Protein AF-A0A8J5JTD0-F1 (afdb_monomer_lite)

Sequence (286 aa):
MPPQFLSEQMALIKDMTASKKFQVQQHLKTSKHIRLEPVKSNSAQKEQQLLLACSSKSKYPDVNQLIANVKKIFLKAPSRTARFSEIAPSTPLPPSPVVTRWGSWIDAATYYGKNFDVIEAVIATFDPEEAQSIQESKILLETEGIKESLLFIAMNFACISSTITRLVERGLLLSSAISLVNGVFDELKSLQSDAYYGKLSNVLYKNKGFEKLKKVSQIMSGDAIIDETVQPLTMSDLLCMKHAPIVSCDVERVFSEYKAMLTDNRRGFNFENLRHHVIIKCNHNL

InterPro domains:
  IPR012337 Ribonuclease H-like superfamily [SSF53098] (63-285)

Radius of gyration: 25.65 Å; chains: 1; bounding box: 65×52×68 Å

Organism: Homarus americanus (NCBI:txid6706)

Foldseek 3Di:
DDDCVVVVVVVVCVVPPDPDPDPPPPPPPPPVNVPPDPDPDPVVVVCLLCLLPPQLCVVCVLLVLLLVLLCVVPPVDVPLVVLLCVLCVPQDRQQNADSSDVLSSLVNLLSCLVCVVSSLVSLVPDDCVVDVSSVSNNVSSPDPCSSVSSVVSNVQPNLVSVLVVVLLDAPDFLLNNVVSLVVNLVSNVVVVDCSNNVSSVVSCVVPLVNVLSVQLVCVVVVNDDDDPSVPPDDPVNSVVCRRPRPDCNVVVVVVVVVCVVPPPPPDPDDPVNVVVVVVVVVVVRD

Secondary structure (DSSP, 8-state):
---THHHHHHHHHGGG--------------TTTGGGS-----HHHHHHHHTTTTTTTTT-HHHHHHHHHHHHHHTT-HHHHHHHHHH-TTSPPPP---TT-HHHHHHHHHHHHHTHHHHHHHHHTS-GGG-HHHHHHHHHHHSTTHHHHHHHHHHHHHHHHHHHHHHHSTT--HHHHHHHHHHHHHHHHHTT-HHHHHHHHHHHHH-HHHHHHHHHHHHHHTSS---TTTTT--HHHHHHGGG--SSTHHHHHHHHHHHHHHSSSS----HHHHHHHHHHHHHH--

pLDDT: mean 76.42, std 20.33, range [26.12, 95.19]

Structure (mmCIF, N/CA/C/O backbone):
data_AF-A0A8J5JTD0-F1
#
_entry.id   AF-A0A8J5JTD0-F1
#
loop_
_atom_site.group_PDB
_atom_site.id
_atom_site.type_symbol
_atom_site.label_atom_id
_atom_site.label_alt_id
_atom_site.label_comp_id
_atom_site.label_asym_id
_atom_site.label_entity_id
_atom_site.label_seq_id
_atom_site.pdbx_PDB_ins_code
_atom_site.Cartn_x
_atom_site.Cartn_y
_atom_site.Cartn_z
_atom_site.occupancy
_atom_site.B_iso_or_equiv
_atom_site.auth_seq_id
_atom_site.auth_comp_id
_atom_site.auth_asym_id
_atom_site.auth_atom_id
_atom_site.pdbx_PDB_model_num
ATOM 1 N N . MET A 1 1 ? 18.988 -23.997 -36.018 1.00 30.06 1 MET A N 1
ATOM 2 C CA . MET A 1 1 ? 20.269 -23.259 -35.989 1.00 30.06 1 MET A CA 1
ATOM 3 C C . MET A 1 1 ? 20.301 -22.498 -34.670 1.00 30.06 1 MET A C 1
ATOM 5 O O . MET A 1 1 ? 19.393 -21.701 -34.468 1.00 30.06 1 MET A O 1
ATOM 9 N N . PRO A 1 2 ? 21.187 -22.824 -33.714 1.00 37.97 2 PRO A N 1
ATOM 10 C CA . PRO A 1 2 ? 21.185 -22.145 -32.422 1.00 37.97 2 PRO A CA 1
ATOM 11 C C . PRO A 1 2 ? 21.669 -20.689 -32.592 1.00 37.97 2 PRO A C 1
ATOM 13 O O . PRO A 1 2 ? 22.540 -20.454 -33.431 1.00 37.97 2 PRO A O 1
ATOM 16 N N . PRO A 1 3 ? 21.116 -19.713 -31.845 1.00 39.56 3 PRO A N 1
ATOM 17 C CA . PRO A 1 3 ? 21.506 -18.313 -31.977 1.00 39.56 3 PRO A CA 1
ATOM 18 C C . PRO A 1 3 ? 22.968 -18.112 -31.555 1.00 39.56 3 PRO A C 1
ATOM 20 O O . PRO A 1 3 ? 23.379 -18.583 -30.492 1.00 39.56 3 PRO A O 1
ATOM 23 N N . GLN A 1 4 ? 23.728 -17.375 -32.372 1.00 41.50 4 GLN A N 1
ATOM 24 C CA . GLN A 1 4 ? 25.163 -17.059 -32.225 1.00 41.50 4 GLN A CA 1
ATOM 25 C C . GLN A 1 4 ? 25.579 -16.500 -30.847 1.00 41.50 4 GLN A C 1
ATOM 27 O O . GLN A 1 4 ? 26.749 -16.571 -30.476 1.00 41.50 4 GLN A O 1
ATOM 32 N N . PHE A 1 5 ? 24.625 -16.032 -30.040 1.00 37.09 5 PHE A N 1
ATOM 33 C CA . PHE A 1 5 ? 24.861 -15.531 -28.686 1.00 37.09 5 PHE A CA 1
ATOM 34 C C . PHE A 1 5 ? 25.359 -16.615 -27.709 1.00 37.09 5 PHE A C 1
ATOM 36 O O . PHE A 1 5 ? 26.179 -16.354 -26.830 1.00 37.09 5 PHE A O 1
ATOM 43 N N . LEU A 1 6 ? 24.910 -17.866 -27.883 1.00 39.38 6 LEU A N 1
ATOM 44 C CA . LEU A 1 6 ? 25.379 -18.997 -27.073 1.00 39.38 6 LEU A CA 1
ATOM 45 C C . LEU A 1 6 ? 26.809 -19.410 -27.447 1.00 39.38 6 LEU A C 1
ATOM 47 O O . LEU A 1 6 ? 27.568 -19.804 -26.568 1.00 39.38 6 LEU A O 1
ATOM 51 N N . SER A 1 7 ? 27.210 -19.284 -28.717 1.00 43.00 7 SER A N 1
ATOM 52 C CA . SER A 1 7 ? 28.569 -19.641 -29.147 1.00 43.00 7 SER A CA 1
ATOM 53 C C . SER A 1 7 ? 29.633 -18.653 -28.668 1.00 43.00 7 SER A C 1
ATOM 55 O O . SER A 1 7 ? 30.727 -19.086 -28.313 1.00 43.00 7 SER A O 1
ATOM 57 N N . GLU A 1 8 ? 29.316 -17.357 -28.586 1.00 38.19 8 GLU A N 1
ATOM 58 C CA . GLU A 1 8 ? 30.260 -16.343 -28.091 1.00 38.19 8 GLU A CA 1
ATOM 59 C C . GLU A 1 8 ? 30.486 -16.453 -26.575 1.00 38.19 8 GLU A C 1
ATOM 61 O O . GLU A 1 8 ? 31.623 -16.363 -26.112 1.00 38.19 8 GLU A O 1
ATOM 66 N N . GLN A 1 9 ? 29.448 -16.787 -25.798 1.00 41.53 9 GLN A N 1
ATOM 67 C CA . GLN A 1 9 ? 29.600 -17.103 -24.370 1.00 41.53 9 GLN A CA 1
ATOM 68 C C . GLN A 1 9 ? 30.383 -18.408 -24.136 1.00 41.53 9 GLN A C 1
ATOM 70 O O . GLN A 1 9 ? 31.129 -18.520 -23.165 1.00 41.53 9 GLN A O 1
ATOM 75 N N . MET A 1 10 ? 30.271 -19.391 -25.038 1.00 38.56 10 MET A N 1
ATOM 76 C CA . MET A 1 10 ? 31.036 -20.642 -24.954 1.00 38.56 10 MET 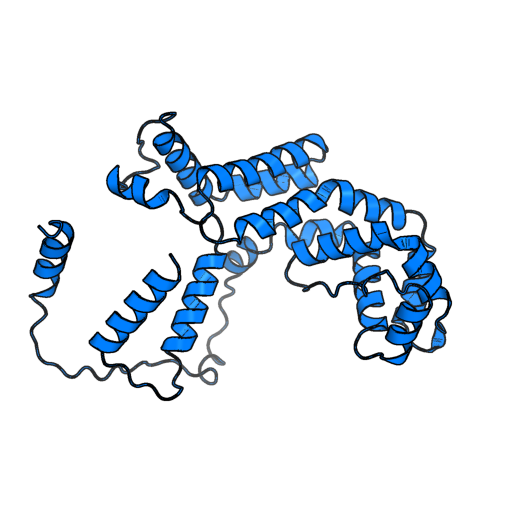A CA 1
ATOM 77 C C . MET A 1 10 ? 32.527 -20.477 -25.283 1.00 38.56 10 MET A C 1
ATOM 79 O O . MET A 1 10 ? 33.335 -21.272 -24.799 1.00 38.56 10 MET A O 1
ATOM 83 N N . ALA A 1 11 ? 32.910 -19.461 -26.065 1.00 37.22 11 ALA A N 1
ATOM 84 C CA . ALA A 1 11 ? 34.312 -19.176 -26.371 1.00 37.22 11 ALA A CA 1
ATOM 85 C C . ALA A 1 11 ? 35.053 -18.563 -25.170 1.00 37.22 11 ALA A C 1
ATOM 87 O O . ALA A 1 11 ? 36.177 -18.968 -24.889 1.00 37.22 11 ALA A O 1
ATOM 88 N N . LEU A 1 12 ? 34.400 -17.684 -24.399 1.00 38.84 12 LEU A N 1
ATOM 89 C CA . LEU A 1 12 ? 35.003 -17.053 -23.214 1.00 38.84 12 LEU A CA 1
ATOM 90 C C . LEU A 1 12 ? 35.195 -18.031 -22.033 1.00 38.84 12 LEU A C 1
ATOM 92 O O . LEU A 1 12 ? 36.017 -17.800 -21.152 1.00 38.84 12 LEU A O 1
ATOM 96 N N . ILE A 1 13 ? 34.446 -19.139 -22.011 1.00 38.66 13 ILE A N 1
ATOM 97 C CA . ILE A 1 13 ? 34.495 -20.158 -20.945 1.00 38.66 13 ILE A CA 1
ATOM 98 C C . ILE A 1 13 ? 35.546 -21.247 -21.237 1.00 38.66 13 ILE A C 1
ATOM 100 O O . ILE A 1 13 ? 35.987 -21.947 -20.321 1.00 38.66 13 ILE A O 1
ATOM 104 N N . LYS A 1 14 ? 35.99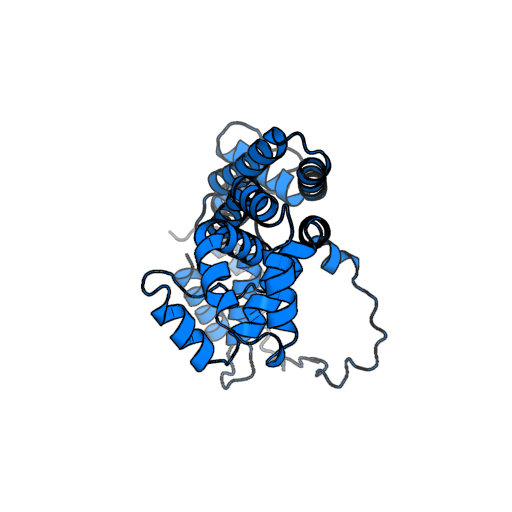4 -21.385 -22.493 1.00 35.59 14 LYS A N 1
ATOM 105 C CA . LYS A 1 14 ? 36.949 -22.430 -22.899 1.00 35.59 14 LYS A CA 1
ATOM 106 C C . LYS A 1 14 ? 38.348 -22.271 -22.286 1.00 35.59 14 LYS A C 1
ATOM 108 O O . LYS A 1 14 ? 39.040 -23.275 -22.158 1.00 35.59 14 LYS A O 1
ATOM 113 N N . ASP A 1 15 ? 38.712 -21.078 -21.818 1.00 31.58 15 ASP A N 1
ATOM 114 C CA . ASP A 1 15 ? 40.022 -20.810 -21.203 1.00 31.58 15 ASP A CA 1
ATOM 115 C C . ASP A 1 15 ? 40.114 -21.169 -19.706 1.00 31.58 15 ASP A C 1
ATOM 117 O O . ASP A 1 15 ? 41.172 -21.034 -19.094 1.00 31.58 15 ASP A O 1
ATOM 121 N N . MET A 1 16 ? 39.046 -21.694 -19.092 1.00 36.25 16 MET A N 1
ATOM 122 C CA . MET A 1 16 ? 39.063 -22.145 -17.689 1.00 36.25 16 MET A CA 1
ATOM 123 C C . MET A 1 16 ? 39.201 -23.667 -17.520 1.00 36.25 16 MET A C 1
ATOM 125 O O . MET A 1 16 ? 38.840 -24.220 -16.477 1.00 36.25 16 MET A O 1
ATOM 129 N N . THR A 1 17 ? 39.764 -24.378 -18.502 1.00 38.75 17 THR A N 1
ATOM 130 C CA . THR A 1 17 ? 40.163 -25.784 -18.331 1.00 38.75 17 THR A CA 1
ATOM 131 C C . THR A 1 17 ? 41.419 -25.900 -17.469 1.00 38.75 17 THR A C 1
ATOM 133 O O . THR A 1 17 ? 42.524 -26.121 -17.955 1.00 38.75 17 THR A O 1
ATOM 136 N N . ALA A 1 18 ? 41.242 -25.811 -16.156 1.00 35.34 18 ALA A N 1
ATOM 137 C CA . ALA A 1 18 ? 42.169 -26.390 -15.199 1.00 35.34 18 ALA A CA 1
ATOM 138 C C . ALA A 1 18 ? 41.358 -27.079 -14.104 1.00 35.34 18 ALA A C 1
ATOM 140 O O . ALA A 1 18 ? 40.677 -26.436 -13.307 1.00 35.34 18 ALA A O 1
ATOM 141 N N . SER A 1 19 ? 41.438 -28.410 -14.084 1.00 37.62 19 SER A N 1
ATOM 142 C CA . SER A 1 19 ? 40.894 -29.280 -13.045 1.00 37.62 19 SER A CA 1
ATOM 143 C C . SER A 1 19 ? 41.504 -28.925 -11.684 1.00 37.62 19 SER A C 1
ATOM 145 O O . SER A 1 19 ? 42.473 -29.534 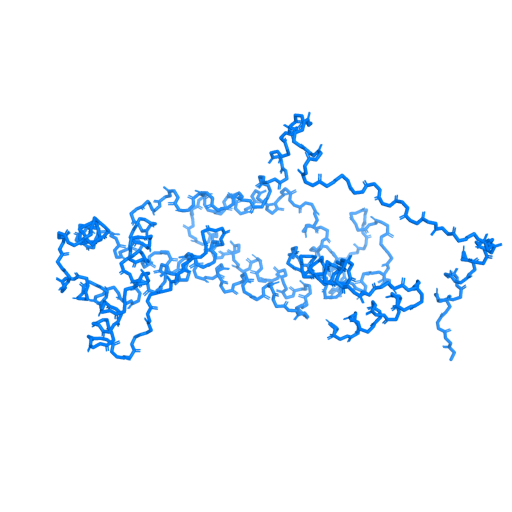-11.236 1.00 37.62 19 SER A O 1
ATOM 147 N N . LYS A 1 20 ? 40.937 -27.927 -11.008 1.00 35.47 20 LYS A N 1
ATOM 148 C CA . LYS A 1 20 ? 41.156 -27.667 -9.588 1.00 35.47 20 LYS A CA 1
ATOM 149 C C . LYS A 1 20 ? 39.838 -27.916 -8.875 1.00 35.47 20 LYS A C 1
ATOM 151 O O . LYS A 1 20 ? 38.844 -27.241 -9.117 1.00 35.47 20 LYS A O 1
ATOM 156 N N . LYS A 1 21 ? 39.829 -28.908 -7.982 1.00 31.36 21 LYS A N 1
ATOM 157 C CA . LYS A 1 21 ? 38.798 -29.013 -6.948 1.00 31.36 21 LYS A CA 1
ATOM 158 C C . LYS A 1 21 ? 38.904 -27.750 -6.100 1.00 31.36 21 LYS A C 1
ATOM 160 O O . LYS A 1 21 ? 39.799 -27.639 -5.267 1.00 31.36 21 LYS A O 1
ATOM 165 N N . PHE A 1 22 ? 38.029 -26.784 -6.341 1.00 32.69 22 PHE A N 1
ATOM 166 C CA . PHE A 1 22 ? 37.923 -25.622 -5.477 1.00 32.69 22 PHE A CA 1
ATOM 167 C C . PHE A 1 22 ? 37.203 -26.060 -4.204 1.00 32.69 22 PHE A C 1
ATOM 169 O O . PHE A 1 22 ? 36.012 -26.365 -4.225 1.00 32.69 22 PHE A O 1
ATOM 176 N N . GLN A 1 23 ? 37.925 -26.104 -3.083 1.00 26.12 23 GLN A N 1
ATOM 177 C CA . GLN A 1 23 ? 37.260 -25.919 -1.803 1.00 26.12 23 GLN A CA 1
ATOM 178 C C . GLN A 1 23 ? 36.763 -24.479 -1.796 1.00 26.12 23 GLN A C 1
ATOM 180 O O . GLN A 1 23 ? 37.549 -23.537 -1.717 1.00 26.12 23 GLN A O 1
ATOM 185 N N . VAL A 1 24 ? 35.451 -24.308 -1.922 1.00 32.50 24 VAL A N 1
ATOM 186 C CA . VAL A 1 24 ? 34.809 -23.036 -1.620 1.00 32.50 24 VAL A CA 1
ATOM 187 C C . VAL A 1 24 ? 34.928 -22.851 -0.107 1.00 32.50 24 VAL A C 1
ATOM 189 O O . VAL A 1 24 ? 34.053 -23.255 0.652 1.00 32.50 24 VAL A O 1
ATOM 192 N N . GLN A 1 25 ? 36.041 -22.276 0.354 1.00 26.52 25 GLN A N 1
ATOM 193 C CA . GLN A 1 25 ? 36.092 -21.682 1.683 1.00 26.52 25 GLN A CA 1
ATOM 194 C C . GLN A 1 25 ? 35.267 -20.399 1.634 1.00 26.52 25 GLN A C 1
ATOM 196 O O . GLN A 1 25 ? 35.772 -19.299 1.416 1.00 26.52 25 GLN A O 1
ATOM 201 N N . GLN A 1 26 ? 33.960 -20.540 1.833 1.00 36.69 26 GLN A N 1
ATOM 202 C CA . GLN A 1 26 ? 33.166 -19.423 2.300 1.00 36.69 26 GLN A CA 1
ATOM 203 C C . GLN A 1 26 ? 33.595 -19.139 3.739 1.00 36.69 26 GLN A C 1
ATOM 205 O O . GLN A 1 26 ? 33.131 -19.775 4.682 1.00 36.69 26 GLN A O 1
ATOM 210 N N . HIS A 1 27 ? 34.449 -18.135 3.926 1.00 32.72 27 HIS A N 1
ATOM 211 C CA . HIS A 1 27 ? 34.486 -17.406 5.190 1.00 32.72 27 HIS A CA 1
ATOM 212 C C . HIS A 1 27 ? 33.200 -16.577 5.314 1.00 32.72 27 HIS A C 1
ATOM 214 O O . HIS A 1 27 ? 33.207 -15.348 5.294 1.00 32.72 27 HIS A O 1
ATOM 220 N N . LEU A 1 28 ? 32.060 -17.258 5.438 1.00 39.19 28 LEU A N 1
ATOM 221 C CA . LEU A 1 28 ? 30.859 -16.657 5.987 1.00 39.19 28 LEU A CA 1
ATOM 222 C C . LEU A 1 28 ? 31.136 -16.469 7.476 1.00 39.19 28 LEU A C 1
ATOM 224 O O . LEU A 1 28 ? 31.082 -17.421 8.255 1.00 39.19 28 LEU A O 1
ATOM 228 N N . LYS A 1 29 ? 31.480 -15.238 7.875 1.00 34.97 29 LYS A N 1
ATOM 229 C CA . LYS A 1 29 ? 31.467 -14.852 9.290 1.00 34.97 29 LYS A CA 1
ATOM 230 C C . LYS A 1 29 ? 30.088 -15.242 9.832 1.00 34.97 29 LYS A C 1
ATOM 232 O O . LYS A 1 29 ? 29.076 -14.669 9.433 1.00 34.97 29 LYS A O 1
ATOM 237 N N . THR A 1 30 ? 30.034 -16.246 10.705 1.00 46.16 30 THR A N 1
ATOM 238 C CA . THR A 1 30 ? 28.791 -16.615 11.386 1.00 46.16 30 THR A CA 1
ATOM 239 C C . THR A 1 30 ? 28.326 -15.426 12.225 1.00 46.16 30 THR A C 1
ATOM 241 O O . THR A 1 30 ? 29.133 -14.593 12.645 1.00 46.16 30 THR A O 1
ATOM 244 N N . SER A 1 31 ? 27.027 -15.329 12.508 1.00 43.09 31 SER A N 1
ATOM 245 C CA . SER A 1 31 ? 26.408 -14.203 13.230 1.00 43.09 31 SER A CA 1
ATOM 246 C C . SER A 1 31 ? 27.065 -13.881 14.585 1.00 43.09 31 SER A C 1
ATOM 248 O O . SER A 1 31 ? 26.897 -12.783 15.108 1.00 43.09 31 SER A O 1
ATOM 250 N N . LYS A 1 32 ? 27.848 -14.814 15.148 1.00 41.84 32 LYS A N 1
ATOM 251 C CA . LYS A 1 32 ? 28.646 -14.615 16.365 1.00 41.84 32 LYS A CA 1
ATOM 252 C C . LYS A 1 32 ? 29.915 -13.769 16.147 1.00 41.84 32 LYS A C 1
ATOM 254 O O . LYS A 1 32 ? 30.321 -13.084 17.077 1.00 41.84 32 LYS A O 1
ATOM 259 N N . HIS A 1 33 ? 30.495 -13.738 14.942 1.00 40.91 33 HIS A N 1
ATOM 260 C CA . HIS A 1 33 ? 31.701 -12.957 14.611 1.00 40.91 33 HIS A CA 1
ATOM 261 C C . HIS A 1 33 ? 31.423 -11.536 14.090 1.00 40.91 33 HIS A C 1
ATOM 263 O O . HIS A 1 33 ? 32.343 -10.728 14.014 1.00 40.91 33 HIS A O 1
ATOM 269 N N . ILE A 1 34 ? 30.172 -11.197 13.762 1.00 44.75 34 ILE A N 1
ATOM 270 C CA . ILE A 1 34 ? 29.775 -9.839 13.330 1.00 44.75 34 ILE A CA 1
ATOM 271 C C . ILE A 1 34 ? 29.568 -8.894 14.533 1.00 44.75 34 ILE A C 1
ATOM 273 O O . ILE A 1 34 ? 29.472 -7.684 14.371 1.00 44.75 34 ILE A O 1
ATOM 277 N N . ARG A 1 35 ? 29.566 -9.414 15.768 1.00 43.91 35 ARG A N 1
ATOM 278 C CA . ARG A 1 35 ? 29.274 -8.626 16.978 1.00 43.91 35 ARG A CA 1
ATOM 279 C C . ARG A 1 35 ? 30.376 -7.633 17.387 1.00 43.91 35 ARG A C 1
ATOM 281 O O . ARG A 1 35 ? 30.144 -6.846 18.296 1.00 43.91 35 ARG A O 1
ATOM 288 N N . LEU A 1 36 ? 31.547 -7.664 16.747 1.00 43.84 36 LEU A N 1
ATOM 289 C CA . LEU A 1 36 ? 32.716 -6.856 17.133 1.00 43.84 36 LEU A CA 1
ATOM 290 C C . LEU A 1 36 ? 33.155 -5.820 16.087 1.00 43.84 36 LEU A C 1
ATOM 292 O O . LEU A 1 36 ? 34.102 -5.083 16.333 1.00 43.84 36 LEU A O 1
ATOM 296 N N . GLU A 1 37 ? 32.466 -5.715 14.950 1.00 36.81 37 GLU A N 1
ATOM 297 C CA . GLU A 1 37 ? 32.690 -4.616 14.004 1.00 36.81 37 GLU A CA 1
ATOM 298 C C . GLU A 1 37 ? 31.710 -3.487 14.356 1.00 36.81 37 GLU A C 1
ATOM 300 O O . GLU A 1 37 ? 30.499 -3.741 14.402 1.00 36.81 37 GLU A O 1
ATOM 305 N N . PRO A 1 38 ? 32.169 -2.251 14.629 1.00 33.88 38 PRO A N 1
ATOM 306 C CA . PRO A 1 38 ? 31.254 -1.146 14.856 1.00 33.88 38 PRO A CA 1
ATOM 307 C C . PRO A 1 38 ? 30.410 -0.967 13.594 1.00 33.88 38 PRO A C 1
ATOM 309 O O . PRO A 1 38 ? 30.934 -0.774 12.496 1.00 33.88 38 PRO A O 1
ATOM 312 N N . VAL A 1 39 ? 29.091 -1.071 13.757 1.00 39.53 39 VAL A N 1
ATOM 313 C CA . VAL A 1 39 ? 28.110 -0.833 12.700 1.00 39.53 39 VAL A CA 1
ATOM 314 C C . VAL A 1 39 ? 28.377 0.553 12.117 1.00 39.53 39 VAL A C 1
ATOM 316 O O . VAL A 1 39 ? 27.991 1.561 12.703 1.00 39.53 39 VAL A O 1
ATOM 319 N N . LYS A 1 40 ? 29.015 0.621 10.944 1.00 33.38 40 LYS A N 1
ATOM 320 C CA . LYS A 1 40 ? 28.878 1.797 10.088 1.00 33.38 40 LYS A CA 1
ATOM 321 C C . LYS A 1 40 ? 27.418 1.821 9.661 1.00 33.38 40 LYS A C 1
ATOM 323 O O . LYS A 1 40 ? 26.935 0.915 8.983 1.00 33.38 40 LYS A O 1
ATOM 328 N N . SER A 1 41 ? 26.693 2.811 10.156 1.00 33.41 41 SER A N 1
ATOM 329 C CA . SER A 1 41 ? 25.300 3.061 9.832 1.00 33.41 41 SER A CA 1
ATOM 330 C C . SER A 1 41 ? 25.146 3.243 8.321 1.00 33.41 41 SER A C 1
ATOM 332 O O . SER A 1 41 ? 25.390 4.315 7.780 1.00 33.41 41 SER A O 1
ATOM 334 N N . ASN A 1 42 ? 24.666 2.210 7.626 1.00 35.47 42 ASN A N 1
ATOM 335 C CA . ASN A 1 42 ? 24.031 2.363 6.313 1.00 35.47 42 ASN A CA 1
ATOM 336 C C . ASN A 1 42 ? 22.655 3.038 6.493 1.00 35.47 42 ASN A C 1
ATOM 338 O O . ASN A 1 42 ? 21.612 2.450 6.202 1.00 35.47 42 ASN A O 1
ATOM 342 N N . SER A 1 43 ? 22.637 4.266 7.018 1.00 36.88 43 SER A N 1
ATOM 343 C CA . SER A 1 43 ? 21.427 5.090 7.129 1.00 36.88 43 SER A CA 1
ATOM 344 C C . SER A 1 43 ? 20.839 5.379 5.745 1.00 36.88 43 SER A C 1
ATOM 346 O O . SER A 1 43 ? 19.637 5.226 5.554 1.00 36.88 43 SER A O 1
ATOM 348 N N . ALA A 1 44 ? 21.688 5.630 4.744 1.00 34.53 44 ALA A N 1
ATOM 349 C CA . ALA A 1 44 ? 21.261 6.017 3.398 1.00 34.53 44 ALA A CA 1
ATOM 350 C C . ALA A 1 44 ? 20.477 4.928 2.629 1.00 34.53 44 ALA A C 1
ATOM 352 O O . ALA A 1 44 ? 19.528 5.241 1.913 1.00 34.53 44 ALA A O 1
ATOM 353 N N . GLN A 1 45 ? 20.822 3.641 2.781 1.00 35.72 45 GLN A N 1
ATOM 354 C CA . GLN A 1 45 ? 20.094 2.547 2.108 1.00 35.72 45 GLN A CA 1
ATOM 355 C C . GLN A 1 45 ? 18.767 2.207 2.801 1.00 35.72 45 GLN A C 1
ATOM 357 O O . GLN A 1 45 ? 17.803 1.846 2.129 1.00 35.72 45 GLN A O 1
ATOM 362 N N . LYS A 1 46 ? 18.683 2.359 4.131 1.00 35.59 46 LYS A N 1
ATOM 363 C CA . LYS A 1 46 ? 17.409 2.226 4.858 1.00 35.59 46 LYS A CA 1
ATOM 364 C C . LYS A 1 46 ? 16.471 3.402 4.590 1.00 35.59 46 LYS A C 1
ATOM 366 O O . LYS A 1 46 ? 15.263 3.200 4.502 1.00 35.59 46 LYS A O 1
ATOM 371 N N . GLU A 1 47 ? 17.006 4.608 4.421 1.00 32.78 47 GLU A N 1
ATOM 372 C CA . GLU A 1 47 ? 16.211 5.805 4.137 1.00 32.78 47 GLU A CA 1
ATOM 373 C C . GLU A 1 47 ? 15.474 5.709 2.796 1.00 32.78 47 GLU A C 1
ATOM 375 O O . GLU A 1 47 ? 14.298 6.060 2.725 1.00 32.78 47 GLU A O 1
ATOM 380 N N . GLN A 1 48 ? 16.095 5.146 1.755 1.00 40.78 48 GLN A N 1
ATOM 381 C CA . GLN A 1 48 ? 15.481 5.070 0.422 1.00 40.78 48 GLN A CA 1
ATOM 382 C C . GLN A 1 48 ? 14.227 4.179 0.348 1.00 40.78 48 GLN A C 1
ATOM 384 O O . GLN A 1 48 ? 13.360 4.439 -0.482 1.00 40.78 48 GLN A O 1
ATOM 389 N N . GLN A 1 49 ? 14.068 3.193 1.240 1.00 43.78 49 GLN A N 1
ATOM 390 C CA . GLN A 1 49 ? 12.874 2.329 1.276 1.00 43.78 49 GLN A CA 1
ATOM 391 C C . GLN A 1 49 ? 11.726 2.883 2.142 1.00 43.78 49 GLN A C 1
ATOM 393 O O . GLN A 1 49 ? 10.596 2.408 2.044 1.00 43.78 49 GLN A O 1
ATOM 398 N N . LEU A 1 50 ? 11.984 3.882 2.995 1.00 42.41 50 LEU A N 1
ATOM 399 C CA . LEU A 1 50 ? 11.071 4.284 4.079 1.00 42.41 50 LEU A CA 1
ATOM 400 C C . LEU A 1 50 ? 10.495 5.698 3.935 1.00 42.41 50 LEU A C 1
ATOM 402 O O . LEU A 1 50 ? 9.693 6.127 4.767 1.00 42.41 50 LEU A O 1
ATOM 406 N N . LEU A 1 51 ? 10.869 6.443 2.897 1.00 38.84 51 LEU A N 1
ATOM 407 C CA . LEU A 1 51 ? 10.635 7.887 2.882 1.00 38.84 51 LEU A CA 1
ATOM 408 C C . LEU A 1 51 ? 9.154 8.289 2.802 1.00 38.84 51 LEU A C 1
ATOM 410 O O . LEU A 1 51 ? 8.777 9.252 3.463 1.00 38.84 51 LEU A O 1
ATOM 414 N N . LEU A 1 52 ? 8.274 7.554 2.116 1.00 44.28 52 LEU A N 1
ATOM 415 C CA . LEU A 1 52 ? 6.822 7.822 2.189 1.00 44.28 52 LEU A CA 1
ATOM 416 C C . LEU A 1 52 ? 6.191 7.310 3.501 1.00 44.28 52 LEU A C 1
ATOM 418 O O . LEU A 1 52 ? 5.228 7.901 3.986 1.00 44.28 52 LEU A O 1
ATOM 422 N N . ALA A 1 53 ? 6.779 6.279 4.122 1.00 42.47 53 ALA A N 1
ATOM 423 C CA . ALA A 1 53 ? 6.190 5.512 5.223 1.00 42.47 53 ALA A CA 1
ATOM 424 C C . ALA A 1 53 ? 6.057 6.279 6.554 1.00 42.47 53 ALA A C 1
ATOM 426 O O . ALA A 1 53 ? 5.181 5.952 7.353 1.00 42.47 53 ALA A O 1
ATOM 427 N N . CYS A 1 54 ? 6.894 7.296 6.795 1.00 47.06 54 CYS A N 1
ATOM 428 C CA . CYS A 1 54 ? 6.863 8.080 8.038 1.00 47.06 54 CYS A CA 1
ATOM 429 C C . CYS A 1 54 ? 5.857 9.250 8.001 1.00 47.06 54 CYS A C 1
ATOM 431 O O . CYS A 1 54 ? 5.365 9.657 9.042 1.00 47.06 54 CYS A O 1
ATOM 433 N N . SER A 1 55 ? 5.501 9.780 6.821 1.00 53.84 55 SER A 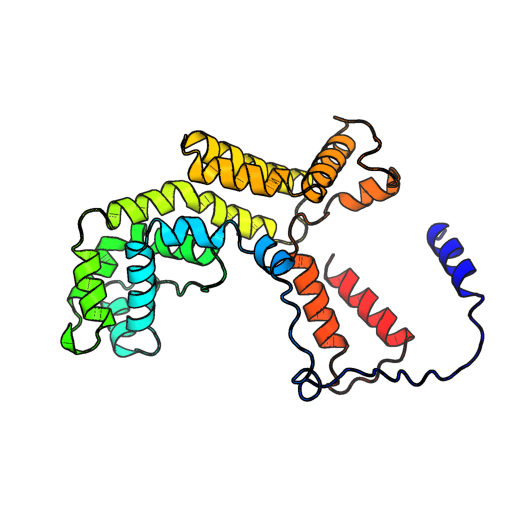N 1
ATOM 434 C CA . SER A 1 55 ? 4.827 11.093 6.730 1.00 53.84 55 SER A CA 1
ATOM 435 C C . SER A 1 55 ? 3.310 11.086 6.876 1.00 53.84 55 SER A C 1
ATOM 437 O O . SER A 1 55 ? 2.749 12.114 7.229 1.00 53.84 55 SER A O 1
ATOM 439 N N . SER A 1 56 ? 2.626 10.008 6.500 1.00 57.53 56 SER A N 1
ATOM 440 C CA . SER A 1 56 ? 1.157 9.948 6.529 1.00 57.53 56 SER A CA 1
ATOM 441 C C . SER A 1 56 ? 0.658 9.389 7.856 1.00 57.53 56 SER A C 1
ATOM 443 O O . SER A 1 56 ? -0.210 9.991 8.473 1.00 57.53 56 SER A O 1
ATOM 445 N N . LYS A 1 57 ? 1.276 8.316 8.370 1.00 65.12 57 LYS A N 1
ATOM 446 C CA . LYS A 1 57 ? 0.987 7.796 9.719 1.00 65.12 57 LYS A CA 1
ATOM 447 C C . LYS A 1 57 ? 1.208 8.848 10.808 1.00 65.12 57 LYS A C 1
ATOM 449 O O . LYS A 1 57 ? 0.432 8.907 11.749 1.00 65.12 57 LYS A O 1
ATOM 454 N N . SER A 1 58 ? 2.229 9.697 10.660 1.00 73.50 58 SER A N 1
ATOM 455 C CA . SER A 1 58 ? 2.477 10.801 11.594 1.00 73.50 58 SER A CA 1
ATOM 456 C C . SER A 1 58 ? 1.428 11.912 11.511 1.00 73.50 58 SER A C 1
ATOM 458 O O . SER A 1 58 ? 1.254 12.636 12.481 1.00 73.50 58 SER A O 1
ATOM 460 N N . LYS A 1 59 ? 0.756 12.077 10.361 1.00 83.50 59 LYS A N 1
ATOM 461 C CA . LYS A 1 59 ? -0.314 13.071 10.175 1.00 83.50 59 LYS A CA 1
ATOM 462 C C . LYS A 1 59 ? -1.662 12.605 10.722 1.00 83.50 59 LYS A C 1
ATOM 464 O O . LYS A 1 59 ? -2.500 13.448 11.001 1.00 83.50 59 LYS A O 1
ATOM 469 N N . TYR A 1 60 ? -1.853 11.295 10.877 1.00 88.25 60 TYR A N 1
ATOM 470 C CA . TYR A 1 60 ? -3.070 10.696 11.427 1.00 88.25 60 TYR A CA 1
ATOM 471 C C . TYR A 1 60 ? -2.733 9.810 12.640 1.00 88.25 60 TYR A C 1
ATOM 473 O O . TYR A 1 60 ? -2.878 8.583 12.562 1.00 88.25 60 TYR A O 1
ATOM 481 N N . PRO A 1 61 ? -2.233 10.402 13.745 1.00 90.31 61 PRO A N 1
ATOM 482 C CA . PRO A 1 61 ? -1.830 9.649 14.931 1.00 90.31 61 PRO A CA 1
ATOM 483 C C . PRO A 1 61 ? -3.001 8.865 15.533 1.00 90.31 61 PRO A C 1
ATOM 485 O O . PRO A 1 61 ? -2.822 7.695 15.864 1.00 90.31 61 PRO A O 1
ATOM 488 N N . ASP A 1 62 ? -4.199 9.451 15.560 1.00 92.06 62 ASP A N 1
ATOM 489 C CA . ASP A 1 62 ? -5.400 8.842 16.143 1.00 92.06 62 ASP A CA 1
ATOM 490 C C . ASP A 1 62 ? -5.877 7.636 15.335 1.00 92.06 62 ASP A C 1
ATOM 492 O O . ASP A 1 62 ? -6.112 6.564 15.888 1.00 92.06 62 ASP A O 1
ATOM 496 N N . VAL A 1 63 ? -5.898 7.750 14.001 1.00 92.12 63 VAL A N 1
ATOM 497 C CA . VAL A 1 63 ? -6.190 6.616 13.105 1.00 92.12 63 VAL A CA 1
ATOM 498 C C . VAL A 1 63 ? -5.162 5.502 13.300 1.00 92.12 63 VAL A C 1
ATOM 500 O O . VAL A 1 63 ? -5.507 4.320 13.362 1.00 92.12 63 VAL A O 1
ATOM 503 N N . ASN A 1 64 ? -3.880 5.856 13.404 1.00 91.19 64 ASN A N 1
ATOM 504 C CA . ASN A 1 64 ? -2.823 4.876 13.614 1.00 91.19 64 ASN A CA 1
ATOM 505 C C . ASN A 1 64 ? -2.949 4.177 14.980 1.00 91.19 64 ASN A C 1
ATOM 507 O O . ASN A 1 64 ? -2.766 2.958 15.050 1.00 91.19 64 ASN A O 1
ATOM 511 N N . GLN A 1 65 ? -3.291 4.920 16.035 1.00 92.00 65 GLN A N 1
ATOM 512 C CA . GLN A 1 65 ? -3.515 4.383 17.374 1.00 92.00 65 GLN A CA 1
ATOM 513 C C . GLN A 1 65 ? -4.758 3.489 17.413 1.00 92.00 65 GLN A C 1
ATOM 515 O O . GLN A 1 65 ? -4.675 2.373 17.928 1.00 92.00 65 GLN A O 1
ATOM 520 N N . LEU A 1 66 ? -5.867 3.911 16.794 1.00 93.75 66 LEU A N 1
ATOM 521 C CA . LEU A 1 66 ? -7.100 3.129 16.704 1.00 93.75 66 LEU A CA 1
ATOM 522 C C . LEU A 1 66 ? -6.829 1.777 16.039 1.00 93.75 66 LEU A C 1
ATOM 524 O O . LEU A 1 66 ? -7.085 0.729 16.628 1.00 93.75 66 LEU A O 1
ATOM 528 N N . ILE A 1 67 ? -6.223 1.777 14.849 1.00 92.31 67 ILE A N 1
ATOM 529 C CA . ILE A 1 67 ? -5.908 0.542 14.118 1.00 92.31 67 ILE A CA 1
ATOM 530 C C . ILE A 1 67 ? -4.997 -0.379 14.951 1.00 92.31 67 ILE A C 1
ATOM 532 O O . ILE A 1 67 ? -5.174 -1.603 14.961 1.00 92.31 67 ILE A O 1
ATOM 536 N N . ALA A 1 68 ? -4.015 0.185 15.660 1.00 91.44 68 ALA A N 1
ATOM 537 C CA . ALA A 1 68 ? -3.117 -0.583 16.514 1.00 91.44 68 ALA A CA 1
ATOM 538 C C . ALA A 1 68 ? -3.834 -1.180 17.734 1.00 91.44 68 ALA A C 1
ATOM 540 O O . ALA A 1 68 ? -3.563 -2.328 18.095 1.00 91.44 68 ALA A O 1
ATOM 541 N N . ASN A 1 69 ? -4.739 -0.432 18.362 1.00 92.81 69 ASN A N 1
ATOM 542 C CA . ASN A 1 69 ? -5.469 -0.873 19.542 1.00 92.81 69 ASN A CA 1
ATOM 543 C C . ASN A 1 69 ? -6.528 -1.912 19.205 1.00 92.81 69 ASN A C 1
ATOM 545 O O . ASN A 1 69 ? -6.547 -2.965 19.838 1.00 92.81 69 ASN A O 1
ATOM 549 N N . VAL A 1 70 ? -7.309 -1.706 18.150 1.00 91.56 70 VAL A N 1
ATOM 550 C CA . VAL A 1 70 ? -8.305 -2.686 17.705 1.00 91.56 70 VAL A CA 1
ATOM 551 C C . VAL A 1 70 ? -7.634 -4.005 17.317 1.00 91.56 70 VAL A C 1
ATOM 553 O O . VAL A 1 70 ? -8.100 -5.080 17.697 1.00 91.56 70 VAL A O 1
ATOM 556 N N . LYS A 1 71 ? -6.458 -3.953 16.677 1.00 90.56 71 LYS A N 1
ATOM 557 C CA . LYS A 1 71 ? -5.637 -5.150 16.457 1.00 90.56 71 LYS A CA 1
ATOM 558 C C . LYS A 1 71 ? -5.319 -5.876 17.769 1.00 90.56 71 LYS A C 1
ATOM 560 O O . LYS A 1 71 ? -5.429 -7.096 17.807 1.00 90.56 71 LYS A O 1
ATOM 565 N N . LYS A 1 72 ? -4.923 -5.165 18.833 1.00 90.69 72 LYS A N 1
ATOM 566 C CA . LYS A 1 72 ? -4.639 -5.774 20.149 1.00 90.69 72 LYS A CA 1
ATOM 567 C C . LYS A 1 72 ? -5.891 -6.383 20.786 1.00 90.69 72 LYS A C 1
ATOM 569 O O . LYS A 1 72 ? -5.772 -7.439 21.393 1.00 90.69 72 LYS A O 1
ATOM 574 N N . ILE A 1 73 ? -7.062 -5.758 20.626 1.00 91.50 73 ILE A N 1
ATOM 575 C CA . ILE A 1 73 ? -8.333 -6.246 21.189 1.00 91.50 73 ILE A CA 1
ATOM 576 C C . ILE A 1 73 ? -8.646 -7.658 20.684 1.00 91.50 73 ILE A C 1
ATOM 578 O O . ILE A 1 73 ? -9.007 -8.519 21.487 1.00 91.50 73 ILE A O 1
ATOM 582 N N . PHE A 1 74 ? -8.473 -7.900 19.382 1.00 90.75 74 PHE A N 1
ATOM 583 C CA . PHE A 1 74 ? -8.795 -9.183 18.747 1.00 90.75 74 PHE A CA 1
ATOM 584 C C . PHE A 1 74 ? -7.615 -10.166 18.689 1.00 90.75 74 PHE A C 1
ATOM 586 O O . PHE A 1 74 ? -7.809 -11.364 18.467 1.00 90.75 74 PHE A O 1
ATOM 593 N N . LEU A 1 75 ? -6.380 -9.704 18.906 1.00 89.00 75 LEU A N 1
ATOM 594 C CA . LEU A 1 75 ? -5.197 -10.560 18.854 1.00 89.00 75 LEU A CA 1
ATOM 595 C C . LEU A 1 75 ? -5.240 -11.613 19.969 1.00 89.00 75 LEU A C 1
ATOM 597 O O . LEU A 1 75 ? -5.094 -11.292 21.143 1.00 89.00 75 LEU A O 1
ATOM 601 N N . LYS A 1 76 ? -5.355 -12.890 19.581 1.00 84.44 76 LYS A N 1
ATOM 602 C CA . LYS A 1 76 ? -5.418 -14.040 20.503 1.00 84.44 76 LYS A CA 1
ATOM 603 C C . LYS A 1 76 ? -6.591 -13.973 21.499 1.00 84.44 76 LYS A C 1
ATOM 605 O O . LYS A 1 76 ? -6.483 -14.522 22.591 1.00 84.44 76 LYS A O 1
ATOM 610 N N . ALA A 1 77 ? -7.709 -13.354 21.116 1.00 88.38 77 ALA A N 1
ATOM 611 C CA . ALA A 1 77 ? -8.916 -13.267 21.941 1.00 88.38 77 ALA A CA 1
ATOM 612 C C . ALA A 1 77 ? -10.117 -13.950 21.248 1.00 88.38 77 ALA A C 1
ATOM 614 O O . ALA A 1 77 ? -10.899 -13.280 20.562 1.00 88.38 77 ALA A O 1
ATOM 615 N N . PRO A 1 78 ? -10.286 -15.282 21.400 1.00 90.25 78 PRO A N 1
ATOM 616 C CA . PRO A 1 78 ? -11.366 -16.023 20.746 1.00 90.25 78 PRO A CA 1
ATOM 617 C C . PRO A 1 78 ? -12.763 -15.551 21.156 1.00 90.25 78 PRO A C 1
ATOM 619 O O . PRO A 1 78 ? -13.629 -15.431 20.299 1.00 90.25 78 PRO A O 1
ATOM 622 N N . SER A 1 79 ? -12.970 -15.217 22.435 1.00 92.38 79 SER A N 1
ATOM 623 C CA . SER A 1 79 ? -14.255 -14.716 22.947 1.00 92.38 79 SER A CA 1
ATOM 624 C C . SER A 1 79 ? -14.686 -13.419 22.257 1.00 92.38 79 SER A C 1
ATOM 626 O O . SER A 1 79 ? -15.805 -13.312 21.767 1.00 92.38 79 SER A O 1
ATOM 628 N N . ARG A 1 80 ? -13.770 -12.452 22.132 1.00 92.00 80 ARG A N 1
ATOM 629 C CA . ARG A 1 80 ? -14.019 -11.169 21.453 1.00 92.00 80 ARG A CA 1
ATOM 630 C C . ARG A 1 80 ? -14.233 -11.345 19.950 1.00 92.00 80 ARG A C 1
ATOM 632 O O . ARG A 1 80 ? -15.052 -10.655 19.355 1.00 92.00 80 ARG A O 1
ATOM 639 N N . THR A 1 81 ? -13.532 -12.301 19.345 1.00 91.94 81 THR A N 1
ATOM 640 C CA . THR A 1 81 ? -13.701 -12.670 17.930 1.00 91.94 81 THR A CA 1
ATOM 641 C C . THR A 1 81 ? -15.071 -13.306 17.666 1.00 91.94 81 THR A C 1
ATOM 643 O O . THR A 1 81 ? -15.729 -12.973 16.679 1.00 91.94 81 THR A O 1
ATOM 646 N N . ALA A 1 82 ? -15.526 -14.187 18.564 1.00 91.38 82 ALA A N 1
ATOM 647 C CA . ALA A 1 82 ? -16.865 -14.766 18.512 1.00 91.38 82 ALA A CA 1
ATOM 648 C C . ALA A 1 82 ? -17.927 -13.671 18.653 1.00 91.38 82 ALA A C 1
ATOM 650 O O . ALA A 1 82 ? -18.818 -13.578 17.816 1.00 91.38 82 ALA A O 1
ATOM 651 N N . ARG A 1 83 ? -17.751 -12.759 19.616 1.00 91.25 83 ARG A N 1
ATOM 652 C CA . ARG A 1 83 ? -18.654 -11.622 19.817 1.00 91.25 83 ARG A CA 1
ATOM 653 C C . ARG A 1 83 ? -18.752 -10.704 18.597 1.00 91.25 83 ARG A C 1
ATOM 655 O O . ARG A 1 83 ? -19.845 -10.282 18.238 1.00 91.25 83 ARG A O 1
ATOM 662 N N . PHE A 1 84 ? -17.629 -10.427 17.932 1.00 92.50 84 PHE A N 1
ATOM 663 C CA . PHE A 1 84 ? -17.628 -9.687 16.666 1.00 92.50 84 PHE A CA 1
ATOM 664 C C . PHE A 1 84 ? -18.473 -10.406 15.604 1.00 92.50 84 PHE A C 1
ATOM 666 O O . PHE A 1 84 ? -19.295 -9.782 14.942 1.00 92.50 84 PHE A O 1
ATOM 673 N N . SER A 1 85 ? -18.307 -11.725 15.483 1.00 91.94 85 SER A N 1
ATOM 674 C CA . SER A 1 85 ? -19.031 -12.546 14.503 1.00 91.94 85 SER A CA 1
ATOM 675 C C . SER A 1 85 ? -20.530 -12.668 14.817 1.00 91.94 85 SER A C 1
ATOM 677 O O . SER A 1 85 ? -21.330 -12.791 13.898 1.00 91.94 85 SER A O 1
ATOM 679 N N . GLU A 1 86 ? -20.924 -12.608 16.094 1.00 92.38 86 GLU A N 1
ATOM 680 C CA . GLU A 1 86 ? -22.333 -12.560 16.519 1.00 92.38 86 GLU A CA 1
ATOM 681 C C . GLU A 1 86 ? -23.015 -11.252 16.101 1.00 92.38 86 GLU A C 1
ATOM 683 O O . GLU A 1 86 ? -24.148 -11.268 15.626 1.00 92.38 86 GLU A O 1
ATOM 688 N N . ILE A 1 87 ? -22.328 -10.120 16.279 1.00 90.06 87 ILE A N 1
ATOM 689 C CA . ILE A 1 87 ? -22.871 -8.785 15.991 1.00 90.06 87 ILE A CA 1
ATOM 690 C C . ILE A 1 87 ? -22.844 -8.494 14.485 1.00 90.06 87 ILE A C 1
ATOM 692 O O . ILE A 1 87 ? -23.749 -7.847 13.962 1.00 90.06 87 ILE A O 1
ATOM 696 N N . ALA A 1 88 ? -21.820 -8.977 13.779 1.00 90.75 88 ALA A N 1
ATOM 697 C CA . ALA A 1 88 ? -21.608 -8.712 12.362 1.00 90.75 88 ALA A CA 1
ATOM 698 C C . ALA A 1 88 ? -21.188 -9.982 11.597 1.00 90.75 88 ALA A C 1
ATOM 700 O O . ALA A 1 88 ? -20.043 -10.091 11.153 1.00 90.75 88 ALA A O 1
ATOM 701 N N . PRO A 1 89 ? -22.110 -10.941 11.388 1.00 86.56 89 PRO A N 1
ATOM 702 C CA . PRO A 1 89 ? -21.791 -12.235 10.776 1.00 86.56 89 PRO A CA 1
ATOM 703 C C . PRO A 1 89 ? -21.339 -12.132 9.313 1.00 86.56 89 PRO A C 1
ATOM 705 O O . PRO A 1 89 ? -20.625 -13.004 8.823 1.00 86.56 89 PRO A O 1
ATOM 708 N N . SER A 1 90 ? -21.739 -11.074 8.602 1.00 88.38 90 SER A N 1
ATOM 709 C CA . SER A 1 90 ? -21.359 -10.824 7.206 1.00 88.38 90 SER A CA 1
ATOM 710 C C . SER A 1 90 ? -20.095 -9.973 7.043 1.00 88.38 90 SER A C 1
ATOM 712 O O . SER A 1 90 ? -19.645 -9.776 5.914 1.00 88.38 90 SER A O 1
ATOM 714 N N . THR A 1 91 ? -19.529 -9.444 8.131 1.00 88.94 91 THR A N 1
ATOM 715 C CA . THR A 1 91 ? -18.371 -8.544 8.080 1.00 88.94 91 THR A CA 1
ATOM 716 C C . THR A 1 91 ? -17.103 -9.324 8.429 1.00 88.94 91 THR A C 1
ATOM 718 O O . THR A 1 91 ? -17.068 -10.000 9.457 1.00 88.94 91 THR A O 1
ATOM 721 N N . PRO A 1 92 ? -16.040 -9.270 7.606 1.00 90.94 92 PRO A N 1
ATOM 722 C CA . PRO A 1 92 ? -14.790 -9.944 7.936 1.00 90.94 92 PRO A CA 1
ATOM 723 C C . PRO A 1 92 ? -14.133 -9.288 9.153 1.00 90.94 92 PRO A C 1
ATOM 725 O O . PRO A 1 92 ? -14.331 -8.106 9.405 1.00 90.94 92 PRO A O 1
ATOM 728 N N . LEU A 1 93 ? -13.310 -10.035 9.888 1.00 89.00 93 LEU A N 1
ATOM 729 C CA . LEU A 1 93 ? -12.585 -9.480 11.033 1.00 89.00 93 LEU A CA 1
ATOM 730 C C . LEU A 1 93 ? -11.652 -8.331 10.616 1.00 89.00 93 LEU A C 1
ATOM 732 O O . LEU A 1 93 ? -11.109 -8.353 9.505 1.00 89.00 93 LEU A O 1
ATOM 736 N N . PRO A 1 94 ? -11.387 -7.370 11.522 1.00 88.25 94 PRO A N 1
ATOM 737 C CA . PRO A 1 94 ? -10.503 -6.259 11.220 1.00 88.25 94 PRO A CA 1
ATOM 738 C C . PRO A 1 94 ? -9.117 -6.730 10.754 1.00 88.25 94 PRO A C 1
ATOM 740 O O . PRO A 1 94 ? -8.494 -7.578 11.407 1.00 88.25 94 PRO A O 1
ATOM 743 N N . PRO A 1 95 ? -8.592 -6.181 9.643 1.00 86.88 95 PRO A N 1
ATOM 744 C CA . PRO A 1 95 ? -7.303 -6.590 9.118 1.00 86.88 95 PRO A CA 1
ATOM 745 C C . PRO A 1 95 ? -6.185 -6.202 10.088 1.00 86.88 95 PRO A C 1
ATOM 747 O O . PRO A 1 95 ? -6.195 -5.142 10.716 1.00 86.88 95 PRO A O 1
ATOM 750 N N . SER A 1 96 ? -5.173 -7.062 10.179 1.00 82.38 96 SER A N 1
ATOM 751 C CA . SER A 1 96 ? -3.968 -6.809 10.966 1.00 82.38 96 SER A CA 1
ATOM 752 C C . SER A 1 96 ? -2.880 -6.216 10.072 1.00 82.38 96 SER A C 1
ATOM 754 O O . SER A 1 96 ? -2.171 -6.982 9.413 1.00 82.38 96 SER A O 1
ATOM 756 N N . PRO A 1 97 ? -2.684 -4.884 10.052 1.00 81.44 97 PRO A N 1
ATOM 757 C CA . PRO A 1 97 ? -1.667 -4.289 9.201 1.00 81.44 97 PRO A CA 1
ATOM 758 C C . PRO A 1 97 ? -0.272 -4.777 9.593 1.00 81.44 97 PRO A C 1
ATOM 760 O O . PRO A 1 97 ? 0.055 -4.980 10.778 1.00 81.44 97 PRO A O 1
ATOM 763 N N . VAL A 1 98 ? 0.566 -4.932 8.571 1.00 75.56 98 VAL A N 1
ATOM 764 C CA . VAL A 1 98 ? 1.997 -5.170 8.719 1.00 75.56 98 VAL A CA 1
ATOM 765 C C . VAL A 1 98 ? 2.649 -3.810 8.935 1.00 75.56 98 VAL A C 1
ATOM 767 O O . VAL A 1 98 ? 2.587 -2.935 8.074 1.00 75.56 98 VAL A O 1
ATOM 770 N N . VAL A 1 99 ? 3.289 -3.621 10.091 1.00 67.81 99 VAL A N 1
ATOM 771 C CA . VAL A 1 99 ? 3.819 -2.315 10.534 1.00 67.81 99 VAL A CA 1
ATOM 772 C C . VAL A 1 99 ? 4.710 -1.659 9.471 1.00 67.81 99 VAL A C 1
ATOM 774 O O . VAL A 1 99 ? 4.630 -0.447 9.261 1.00 67.81 99 VAL A O 1
ATOM 777 N N . THR A 1 100 ? 5.494 -2.470 8.759 1.00 67.56 100 THR A N 1
ATOM 778 C CA . THR A 1 100 ? 6.455 -2.043 7.735 1.00 67.56 100 THR A CA 1
ATOM 779 C C . THR A 1 100 ? 5.858 -1.825 6.341 1.00 67.56 100 THR A C 1
ATOM 781 O O . THR A 1 100 ? 6.572 -1.344 5.468 1.00 67.56 100 THR A O 1
ATOM 784 N N . ARG A 1 101 ? 4.577 -2.145 6.094 1.00 73.44 101 ARG A N 1
ATOM 785 C CA . ARG A 1 101 ? 3.954 -2.049 4.759 1.00 73.44 101 ARG A CA 1
ATOM 786 C C . ARG A 1 101 ? 2.790 -1.064 4.754 1.00 73.44 101 ARG A C 1
ATOM 788 O O . ARG A 1 101 ? 1.721 -1.355 5.285 1.00 73.44 101 ARG A O 1
ATOM 795 N N . TRP A 1 102 ? 2.983 0.089 4.115 1.00 77.75 102 TRP A N 1
ATOM 796 C CA . TRP A 1 102 ? 1.981 1.159 4.101 1.00 77.75 102 TRP A CA 1
ATOM 797 C C . TRP A 1 102 ? 0.671 0.770 3.399 1.00 77.75 102 TRP A C 1
ATOM 799 O O . TRP A 1 102 ? -0.383 1.109 3.923 1.00 77.75 102 TRP A O 1
ATOM 809 N N . GLY A 1 103 ? 0.723 -0.029 2.323 1.00 84.62 103 GLY A N 1
ATOM 810 C CA . GLY A 1 103 ? -0.482 -0.556 1.659 1.00 84.62 103 GLY A CA 1
ATOM 811 C C . GLY A 1 103 ? -1.431 -1.248 2.641 1.00 84.62 103 GLY A C 1
ATOM 812 O O . GLY A 1 103 ? -2.579 -0.852 2.773 1.00 84.62 103 GLY A O 1
ATOM 813 N N . SER A 1 104 ? -0.900 -2.133 3.494 1.00 86.69 104 SER A N 1
ATOM 814 C CA . SER A 1 104 ? -1.716 -2.819 4.508 1.00 86.69 104 SER A CA 1
ATOM 815 C C . SER A 1 104 ? -2.329 -1.889 5.564 1.00 86.69 104 SER A C 1
ATOM 817 O O . SER A 1 104 ? -3.356 -2.215 6.151 1.00 86.69 104 SER A O 1
ATOM 819 N N . TRP A 1 105 ? -1.709 -0.732 5.824 1.00 90.38 105 TRP A N 1
ATOM 820 C CA . TRP A 1 105 ? -2.271 0.280 6.721 1.00 90.38 105 TRP A CA 1
ATOM 821 C C . TRP A 1 105 ? -3.384 1.083 6.039 1.00 90.38 105 TRP A C 1
ATOM 823 O O . TRP A 1 105 ? -4.397 1.349 6.677 1.00 90.38 105 TRP A O 1
ATOM 833 N N . ILE A 1 106 ? -3.230 1.417 4.752 1.00 90.88 106 ILE A N 1
ATOM 834 C CA . ILE A 1 106 ? -4.283 2.056 3.947 1.00 90.88 106 ILE A CA 1
ATOM 835 C C . ILE A 1 106 ? -5.488 1.121 3.814 1.00 90.88 106 ILE A C 1
ATOM 837 O O . ILE A 1 106 ? -6.620 1.560 4.006 1.00 90.88 106 ILE A O 1
ATOM 841 N N . ASP A 1 107 ? -5.258 -0.164 3.539 1.00 91.75 107 ASP A N 1
ATOM 842 C CA . ASP A 1 107 ? -6.323 -1.168 3.445 1.00 91.75 107 ASP A CA 1
ATOM 843 C C . ASP A 1 107 ? -7.068 -1.301 4.773 1.00 91.75 107 ASP A C 1
ATOM 845 O O . ASP A 1 107 ? -8.297 -1.360 4.795 1.00 91.75 107 ASP A O 1
ATOM 849 N N . ALA A 1 108 ? -6.330 -1.281 5.889 1.00 92.50 108 ALA A N 1
ATOM 850 C CA . ALA A 1 108 ? -6.929 -1.249 7.212 1.00 92.50 108 ALA A CA 1
ATOM 851 C C . ALA A 1 108 ? -7.785 0.007 7.390 1.00 92.50 108 ALA A C 1
ATOM 853 O O . ALA A 1 108 ? -8.979 -0.125 7.626 1.00 92.50 108 ALA A O 1
ATOM 854 N N . ALA A 1 109 ? -7.231 1.208 7.208 1.00 92.69 109 ALA A N 1
ATOM 855 C CA . ALA A 1 109 ? -7.988 2.456 7.325 1.00 92.69 109 ALA A CA 1
ATOM 856 C C . ALA A 1 109 ? -9.246 2.467 6.432 1.00 92.69 109 ALA A C 1
ATOM 858 O O . ALA A 1 109 ? -10.317 2.871 6.875 1.00 92.69 109 ALA A O 1
ATOM 859 N N . THR A 1 110 ? -9.146 1.925 5.216 1.00 93.38 110 THR A N 1
ATOM 860 C CA . THR A 1 110 ? -10.275 1.760 4.290 1.00 93.38 110 THR A CA 1
ATOM 861 C C . THR A 1 110 ? -11.340 0.816 4.848 1.00 93.38 110 THR A C 1
ATOM 863 O O . THR A 1 110 ? -12.532 1.105 4.754 1.00 93.38 110 THR A O 1
ATOM 866 N N . TYR A 1 111 ? -10.936 -0.303 5.453 1.00 94.81 111 TYR A N 1
ATOM 867 C CA . TYR A 1 111 ? -11.846 -1.217 6.140 1.00 94.81 111 TYR A CA 1
ATOM 868 C C . TYR A 1 111 ? -12.550 -0.540 7.328 1.00 94.81 111 TYR A C 1
ATOM 870 O O . TYR A 1 111 ? -13.767 -0.675 7.454 1.00 94.81 111 TYR A O 1
ATOM 878 N N . TYR A 1 112 ? -11.817 0.205 8.164 1.00 93.31 112 TYR A N 1
ATOM 879 C CA . TYR A 1 112 ? -12.390 0.914 9.316 1.00 93.31 112 TYR A CA 1
ATOM 880 C C . TYR A 1 112 ? -13.361 2.011 8.877 1.00 93.31 112 TYR A C 1
ATOM 882 O O . TYR A 1 112 ? -14.435 2.118 9.452 1.00 93.31 112 TYR A O 1
ATOM 890 N N . GLY A 1 113 ? -13.038 2.774 7.828 1.00 92.75 113 GLY A N 1
ATOM 891 C CA . GLY A 1 113 ? -13.946 3.787 7.285 1.00 92.75 113 GLY A CA 1
ATOM 892 C C . GLY A 1 113 ? -15.255 3.193 6.750 1.00 92.75 113 GLY A C 1
ATOM 893 O O . GLY A 1 113 ? -16.316 3.771 6.953 1.00 92.75 113 GLY A O 1
ATOM 894 N N . LYS A 1 114 ? -15.200 2.013 6.112 1.00 93.44 114 LYS A N 1
ATOM 895 C CA . LYS A 1 114 ? -16.390 1.316 5.584 1.00 93.44 114 LYS A CA 1
ATOM 896 C C . LYS A 1 114 ? -17.255 0.665 6.662 1.00 93.44 114 LYS A C 1
ATOM 898 O O . LYS A 1 114 ? -18.463 0.590 6.492 1.00 93.44 114 LYS A O 1
ATOM 903 N N . ASN A 1 115 ? -16.639 0.169 7.733 1.00 94.12 115 ASN A N 1
ATOM 904 C CA . ASN A 1 115 ? -17.311 -0.604 8.782 1.00 94.12 115 ASN A CA 1
ATOM 905 C C . ASN A 1 115 ? -17.315 0.132 10.128 1.00 94.12 115 ASN A C 1
ATOM 907 O O . ASN A 1 115 ? -17.333 -0.517 11.172 1.00 94.12 115 ASN A O 1
ATOM 911 N N . PHE A 1 116 ? -17.255 1.467 10.115 1.00 93.81 116 PHE A N 1
ATOM 912 C CA . PHE A 1 116 ? -17.059 2.271 11.322 1.00 93.81 116 PHE A CA 1
ATOM 913 C C . PHE A 1 116 ? -18.120 1.973 12.386 1.00 93.81 116 PHE A C 1
ATOM 915 O O . PHE A 1 116 ? -17.779 1.557 13.489 1.00 93.81 116 PHE A O 1
ATOM 922 N N . ASP A 1 117 ? -19.394 2.063 12.001 1.00 93.44 117 ASP A N 1
ATOM 923 C CA . ASP A 1 117 ? -20.536 1.906 12.910 1.00 93.44 117 ASP A CA 1
ATOM 924 C C . ASP A 1 117 ? -20.609 0.476 13.489 1.00 93.44 117 ASP A C 1
ATOM 926 O O . ASP A 1 117 ? -20.968 0.259 14.644 1.00 93.44 117 ASP A O 1
ATOM 930 N N . VAL A 1 118 ? -20.190 -0.525 12.704 1.00 94.00 118 VAL A N 1
ATOM 931 C CA . VAL A 1 118 ? -20.101 -1.922 13.156 1.00 94.00 118 VAL A CA 1
ATOM 932 C C . VAL A 1 118 ? -18.998 -2.089 14.199 1.00 94.00 118 VAL A C 1
ATOM 934 O O . VAL A 1 118 ? -19.190 -2.750 15.218 1.00 94.00 118 VAL A O 1
ATOM 937 N N . ILE A 1 119 ? -17.824 -1.510 13.945 1.00 93.44 119 ILE A N 1
ATOM 938 C CA . ILE A 1 119 ? -16.672 -1.602 14.846 1.00 93.44 119 ILE A CA 1
ATOM 939 C C . ILE A 1 119 ? -16.969 -0.880 16.160 1.00 93.44 119 ILE A C 1
ATOM 941 O O . ILE A 1 119 ? -16.649 -1.409 17.224 1.00 93.44 119 ILE A O 1
ATOM 945 N N . GLU A 1 120 ? -17.621 0.277 16.083 1.00 94.69 120 GLU A N 1
ATOM 946 C CA . GLU A 1 120 ? -18.109 1.029 17.234 1.00 94.69 120 GLU A CA 1
ATOM 947 C C . GLU A 1 120 ? -19.086 0.201 18.071 1.00 94.69 120 GLU A C 1
ATOM 949 O O . GLU A 1 120 ? -18.846 -0.008 19.263 1.00 94.69 120 GLU A O 1
ATOM 954 N N . ALA A 1 121 ? -20.113 -0.376 17.440 1.00 93.88 121 ALA A N 1
ATOM 955 C CA . ALA A 1 121 ? -21.087 -1.223 18.121 1.00 93.88 121 ALA A CA 1
ATOM 956 C C . ALA A 1 121 ? -20.432 -2.431 18.812 1.00 93.88 121 ALA A C 1
ATOM 958 O O . ALA A 1 121 ? -20.762 -2.741 19.956 1.00 93.88 121 ALA A O 1
ATOM 959 N N . VAL A 1 122 ? -19.475 -3.102 18.159 1.00 93.69 122 VAL A N 1
ATOM 960 C CA . VAL A 1 122 ? -18.767 -4.242 18.763 1.00 93.69 122 VAL A CA 1
ATOM 961 C C . VAL A 1 122 ? -17.929 -3.799 19.960 1.00 93.69 122 VAL A C 1
ATOM 963 O O . VAL A 1 122 ? -18.009 -4.416 21.024 1.00 93.69 122 VAL A O 1
ATOM 966 N N . ILE A 1 123 ? -17.133 -2.738 19.812 1.00 93.69 123 ILE A N 1
ATOM 967 C CA . ILE A 1 123 ? -16.231 -2.269 20.872 1.00 93.69 123 ILE A CA 1
ATOM 968 C C . ILE A 1 123 ? -17.017 -1.731 22.069 1.00 93.69 123 ILE A C 1
ATOM 970 O O . ILE A 1 123 ? -16.587 -1.935 23.207 1.00 93.69 123 ILE A O 1
ATOM 974 N N . ALA A 1 124 ? -18.194 -1.142 21.848 1.00 94.25 124 ALA A N 1
ATOM 975 C CA . ALA A 1 124 ? -19.098 -0.725 22.914 1.00 94.25 124 ALA A CA 1
ATOM 976 C C . ALA A 1 124 ? -19.488 -1.888 23.847 1.00 94.25 124 ALA A C 1
ATOM 978 O O . ALA A 1 124 ? -19.618 -1.669 25.052 1.00 94.25 124 ALA A O 1
ATOM 979 N N . THR A 1 125 ? -19.593 -3.123 23.329 1.00 94.38 125 THR A N 1
ATOM 980 C CA . THR A 1 125 ? -19.962 -4.306 24.133 1.00 94.38 125 THR A CA 1
ATOM 981 C C . THR A 1 125 ? -18.869 -4.823 25.066 1.00 94.38 125 THR A C 1
ATOM 983 O O . THR A 1 125 ? -19.170 -5.626 25.946 1.00 94.38 125 THR A O 1
ATOM 986 N N . PHE A 1 126 ? -17.614 -4.402 24.888 1.00 93.69 126 PHE A N 1
ATOM 987 C CA . PHE A 1 126 ? -16.507 -4.859 25.727 1.00 93.69 126 PHE A CA 1
ATOM 988 C C . PHE A 1 126 ? -16.341 -3.988 26.972 1.00 93.69 126 PHE A C 1
ATOM 990 O O . PHE A 1 126 ? -16.556 -2.776 26.924 1.00 93.69 126 PHE A O 1
ATOM 997 N N . ASP A 1 127 ? -15.915 -4.593 28.077 1.00 92.50 127 ASP A N 1
ATOM 998 C CA . ASP A 1 127 ? -15.612 -3.874 29.312 1.00 92.50 127 ASP A CA 1
ATOM 999 C C . ASP A 1 127 ? -14.313 -3.048 29.148 1.00 92.50 127 ASP A C 1
ATOM 1001 O O . ASP A 1 127 ? -13.280 -3.604 28.754 1.00 92.50 127 ASP A O 1
ATOM 1005 N N . PRO A 1 128 ? -14.334 -1.719 29.388 1.00 92.19 128 PRO A N 1
ATOM 1006 C CA . PRO A 1 128 ? -13.132 -0.890 29.325 1.00 92.19 128 PRO A CA 1
ATOM 1007 C C . PRO A 1 128 ? -12.047 -1.291 30.337 1.00 92.19 128 PRO A C 1
ATOM 1009 O O . PRO A 1 128 ? -10.874 -1.035 30.063 1.00 92.19 128 PRO A O 1
ATOM 1012 N N . GLU A 1 129 ? -12.393 -1.929 31.459 1.00 92.19 129 GLU A N 1
ATOM 1013 C CA . GLU A 1 129 ? -11.422 -2.321 32.492 1.00 92.19 129 GLU A CA 1
ATOM 1014 C C . GLU A 1 129 ? -10.610 -3.572 32.111 1.00 92.19 129 GLU A C 1
ATOM 1016 O O . GLU A 1 129 ? -9.496 -3.765 32.601 1.00 92.19 129 GLU A O 1
ATOM 1021 N N . GLU A 1 130 ? -11.100 -4.396 31.177 1.00 89.31 130 GLU A N 1
ATOM 1022 C CA . GLU A 1 130 ? -10.417 -5.628 30.754 1.00 89.31 130 GLU A CA 1
ATOM 1023 C C . GLU A 1 130 ? -9.071 -5.378 30.059 1.00 89.31 130 GLU A C 1
ATOM 1025 O O . GLU A 1 130 ? -8.184 -6.238 30.073 1.00 89.31 130 GLU A O 1
ATOM 1030 N N . ALA A 1 131 ? -8.932 -4.251 29.356 1.00 91.44 131 ALA A N 1
ATOM 1031 C CA . ALA A 1 131 ? -7.698 -3.892 28.671 1.00 91.44 131 ALA A CA 1
ATOM 1032 C C . ALA A 1 131 ? -7.647 -2.403 28.325 1.00 91.44 131 ALA A C 1
ATOM 1034 O O . ALA A 1 131 ? -8.560 -1.868 27.698 1.00 91.44 131 ALA A O 1
ATOM 1035 N N . GLN A 1 132 ? -6.483 -1.786 28.544 1.00 92.56 132 GLN A N 1
ATOM 1036 C CA . GLN A 1 132 ? -6.210 -0.402 28.139 1.00 92.56 132 GLN A CA 1
ATOM 1037 C C . GLN A 1 132 ? -6.503 -0.147 26.648 1.00 92.56 132 GLN A C 1
ATOM 1039 O O . GLN A 1 132 ? -7.005 0.911 26.281 1.00 92.56 132 GLN A O 1
ATOM 1044 N N . SER A 1 133 ? -6.261 -1.129 25.769 1.00 92.81 133 SER A N 1
ATOM 1045 C CA . SER A 1 133 ? -6.572 -0.991 24.340 1.00 92.81 133 SER A CA 1
ATOM 1046 C C . SER A 1 133 ? -8.070 -0.850 24.052 1.00 92.81 133 SER A C 1
ATOM 1048 O O . SER A 1 133 ? -8.416 -0.239 23.046 1.00 92.81 133 SER A O 1
ATOM 1050 N N . ILE A 1 134 ? -8.949 -1.416 24.892 1.00 93.56 134 ILE A N 1
ATOM 1051 C CA . ILE A 1 134 ? -10.409 -1.267 24.770 1.00 93.56 134 ILE A CA 1
ATOM 1052 C C . ILE A 1 134 ? -10.797 0.146 25.186 1.00 93.56 134 ILE A C 1
ATOM 1054 O O . ILE A 1 134 ? -11.432 0.846 24.401 1.00 93.56 134 ILE A O 1
ATOM 1058 N N . GLN A 1 135 ? -10.353 0.575 26.370 1.00 95.06 135 GLN A N 1
ATOM 1059 C CA . GLN A 1 135 ? -10.610 1.920 26.881 1.00 95.06 135 GLN A CA 1
ATOM 1060 C C . GLN A 1 135 ? -10.164 3.000 25.884 1.00 95.06 135 GLN A C 1
ATOM 1062 O O . GLN A 1 135 ? -10.961 3.852 25.501 1.00 95.06 135 GLN A O 1
ATOM 1067 N N . GLU A 1 136 ? -8.922 2.929 25.397 1.00 94.69 136 GLU A N 1
ATOM 1068 C CA . GLU A 1 136 ? -8.403 3.881 24.410 1.00 94.69 136 GLU A CA 1
ATOM 1069 C C . GLU A 1 136 ? -9.170 3.828 23.082 1.00 94.69 136 GLU A C 1
ATOM 1071 O O . GLU A 1 136 ? -9.386 4.865 22.466 1.00 94.69 136 GLU A O 1
ATOM 1076 N N . SER A 1 137 ? -9.596 2.642 22.624 1.00 94.31 137 SER A N 1
ATOM 1077 C CA . SER A 1 137 ? -10.372 2.541 21.377 1.00 94.31 137 SER A CA 1
ATOM 1078 C C . SER A 1 137 ? -11.751 3.179 21.511 1.00 94.31 137 SER A C 1
ATOM 1080 O O . SER A 1 137 ? -12.190 3.809 20.558 1.00 94.31 137 SER A O 1
ATOM 1082 N N . LYS A 1 138 ? -12.416 3.058 22.671 1.00 95.19 138 LYS A N 1
ATOM 1083 C CA . LYS A 1 138 ? -13.701 3.732 22.928 1.00 95.19 138 LYS A CA 1
ATOM 1084 C C . LYS A 1 138 ? -13.555 5.252 22.851 1.00 95.19 138 LYS A C 1
ATOM 1086 O O . LYS A 1 138 ? -14.261 5.882 22.077 1.00 95.19 138 LYS A O 1
ATOM 1091 N N . ILE A 1 139 ? -12.557 5.806 23.545 1.00 94.75 139 ILE A N 1
ATOM 1092 C CA . ILE A 1 139 ? -12.255 7.248 23.514 1.00 94.75 139 ILE A CA 1
ATOM 1093 C C . ILE A 1 139 ? -11.977 7.720 22.078 1.00 94.75 139 ILE A C 1
ATOM 1095 O O . ILE A 1 139 ? -12.488 8.749 21.643 1.00 94.75 139 ILE A O 1
ATOM 1099 N N . LEU A 1 140 ? -11.175 6.962 21.322 1.00 94.44 140 LEU A N 1
ATOM 1100 C CA . LEU A 1 140 ? -10.838 7.311 19.941 1.00 94.44 140 LEU A CA 1
ATOM 1101 C C . LEU A 1 140 ? -12.049 7.260 19.007 1.00 94.44 140 LEU A C 1
ATOM 1103 O O . LEU A 1 140 ? -12.142 8.097 18.119 1.00 94.44 140 LEU A O 1
ATOM 1107 N N . LEU A 1 141 ? -12.963 6.304 19.186 1.00 93.38 141 LEU A N 1
ATOM 1108 C CA . LEU A 1 141 ? -14.181 6.199 18.376 1.00 93.38 141 LEU A CA 1
ATOM 1109 C C . LEU A 1 141 ? -15.170 7.338 18.654 1.00 93.38 141 LEU A C 1
ATOM 1111 O O . LEU A 1 141 ? -15.842 7.777 17.730 1.00 93.38 141 LEU A O 1
ATOM 1115 N N . GLU A 1 142 ? -15.197 7.849 19.886 1.00 92.69 142 GLU A N 1
ATOM 1116 C CA . GLU A 1 142 ? -15.992 9.020 20.284 1.00 92.69 142 GLU A CA 1
ATOM 1117 C C . GLU A 1 142 ? -15.352 10.356 19.857 1.00 92.69 142 GLU A C 1
ATOM 1119 O O . GLU A 1 142 ? -15.996 11.403 19.916 1.00 92.69 142 GLU A O 1
ATOM 1124 N N . THR A 1 143 ? -14.085 10.350 19.429 1.00 92.94 143 THR A N 1
ATOM 1125 C CA . THR A 1 143 ? -13.368 11.570 19.036 1.00 92.94 143 THR A CA 1
ATOM 1126 C C . THR A 1 143 ? -13.913 12.120 17.716 1.00 92.94 143 THR A C 1
ATOM 1128 O O . THR A 1 143 ? -13.880 11.447 16.682 1.00 92.94 143 THR A O 1
ATOM 1131 N N . GLU A 1 144 ? -14.355 13.379 17.724 1.00 89.94 144 GLU A N 1
ATOM 1132 C CA . GLU A 1 144 ? -14.808 14.074 16.515 1.00 89.94 144 GLU A CA 1
ATOM 1133 C C . GLU A 1 144 ? -13.708 14.099 15.438 1.00 89.94 144 GLU A C 1
ATOM 1135 O O . GLU A 1 144 ? -12.543 14.394 15.715 1.00 89.94 144 GLU A O 1
ATOM 1140 N N . GLY A 1 145 ? -14.061 13.799 14.186 1.00 89.62 145 GLY A N 1
ATOM 1141 C CA . GLY A 1 145 ? -13.125 13.857 13.060 1.00 89.62 145 GLY A CA 1
ATOM 1142 C C . GLY A 1 145 ? -12.418 12.539 12.722 1.00 89.62 145 GLY A C 1
ATOM 1143 O O . GLY A 1 145 ? -11.748 12.460 11.682 1.00 89.62 145 GLY A O 1
ATOM 1144 N N . ILE A 1 146 ? -12.525 11.487 13.549 1.00 93.50 146 ILE A N 1
ATOM 1145 C CA . ILE A 1 146 ? -11.840 10.212 13.268 1.00 93.50 146 ILE A CA 1
ATOM 1146 C C . ILE A 1 146 ? -12.455 9.481 12.068 1.00 93.50 146 ILE A C 1
ATOM 1148 O O . ILE A 1 146 ? -11.724 8.948 11.225 1.00 93.50 146 ILE A O 1
ATOM 1152 N N . LYS A 1 147 ? -13.788 9.499 11.946 1.00 93.88 147 LYS A N 1
ATOM 1153 C CA . LYS A 1 147 ? -14.523 8.883 10.833 1.00 93.88 147 LYS A CA 1
ATOM 1154 C C . LYS A 1 147 ? -14.213 9.615 9.530 1.00 93.88 147 LYS A C 1
ATOM 1156 O O . LYS A 1 147 ? -13.904 8.982 8.523 1.00 93.88 147 LYS A O 1
ATOM 1161 N N . GLU A 1 148 ? -14.185 10.942 9.571 1.00 93.25 148 GLU A N 1
ATOM 1162 C CA . GLU A 1 148 ? -13.806 11.822 8.468 1.00 93.25 148 GLU A CA 1
ATOM 1163 C C . GLU A 1 148 ? -12.362 11.565 8.033 1.00 93.25 148 GLU A C 1
ATOM 1165 O O . GLU A 1 148 ? -12.088 11.442 6.841 1.00 93.25 148 GLU A O 1
ATOM 1170 N N . SER A 1 149 ? -11.440 11.405 8.987 1.00 93.19 149 SER A N 1
ATOM 1171 C CA . SER A 1 149 ? -10.036 11.082 8.707 1.00 93.19 149 SER A CA 1
ATOM 1172 C C . SER A 1 149 ? -9.883 9.715 8.034 1.00 93.19 149 SER A C 1
ATOM 1174 O O . SER A 1 149 ? -9.129 9.581 7.066 1.00 93.19 149 SER A O 1
ATOM 1176 N N . LEU A 1 150 ? -10.613 8.699 8.505 1.00 93.31 150 LEU A N 1
ATOM 1177 C CA . LEU A 1 150 ? -10.638 7.363 7.902 1.00 93.31 150 LEU A CA 1
ATOM 1178 C C . LEU A 1 150 ? -11.191 7.394 6.473 1.00 93.31 150 LEU A C 1
ATOM 1180 O O . LEU A 1 150 ? -10.585 6.815 5.568 1.00 93.31 150 LEU A O 1
ATOM 1184 N N . LEU A 1 151 ? -12.304 8.099 6.256 1.00 92.81 151 LEU A N 1
ATOM 1185 C CA . LEU A 1 151 ? -12.909 8.267 4.934 1.00 92.81 151 LEU A CA 1
ATOM 1186 C C . LEU A 1 151 ? -11.989 9.048 3.993 1.00 92.81 151 LEU A C 1
ATOM 1188 O O . LEU A 1 151 ? -11.795 8.633 2.852 1.00 92.81 151 LEU A O 1
ATOM 1192 N N . PHE A 1 152 ? -11.346 10.110 4.478 1.00 90.38 152 PHE A N 1
ATOM 1193 C CA . PHE A 1 152 ? -10.361 10.862 3.708 1.00 90.38 152 PHE A CA 1
ATOM 1194 C C . PHE A 1 152 ? -9.200 9.963 3.265 1.00 90.38 152 PHE A C 1
ATOM 1196 O O . PHE A 1 152 ? -8.813 9.989 2.097 1.00 90.38 152 PHE A O 1
ATOM 1203 N N . ILE A 1 153 ? -8.651 9.137 4.161 1.00 89.75 153 ILE A N 1
ATOM 1204 C CA . ILE A 1 153 ? -7.577 8.200 3.805 1.00 89.75 153 ILE A CA 1
ATOM 1205 C C . ILE A 1 153 ? -8.058 7.204 2.746 1.00 89.75 153 ILE A C 1
ATOM 1207 O O . ILE A 1 153 ? -7.349 6.960 1.768 1.00 89.75 153 ILE A O 1
ATOM 1211 N N . ALA A 1 154 ? -9.256 6.649 2.926 1.00 90.75 154 ALA A N 1
ATOM 1212 C CA . ALA A 1 154 ? -9.838 5.686 2.002 1.00 90.75 154 ALA A CA 1
ATOM 1213 C C . ALA A 1 154 ? -10.039 6.284 0.600 1.00 90.75 154 ALA A C 1
ATOM 1215 O O . ALA A 1 154 ? -9.650 5.671 -0.389 1.00 90.75 154 ALA A O 1
ATOM 1216 N N . MET A 1 155 ? -10.598 7.492 0.506 1.00 88.75 155 MET A N 1
ATOM 1217 C CA . MET A 1 155 ? -10.891 8.141 -0.775 1.00 88.75 155 MET A CA 1
ATOM 1218 C C . MET A 1 155 ? -9.627 8.561 -1.527 1.00 88.75 155 MET A C 1
ATOM 1220 O O . MET A 1 155 ? -9.585 8.453 -2.746 1.00 88.75 155 MET A O 1
ATOM 1224 N N . ASN A 1 156 ? -8.596 9.015 -0.809 1.00 86.75 156 ASN A N 1
ATOM 1225 C CA . ASN A 1 156 ? -7.441 9.668 -1.426 1.00 86.75 156 ASN A CA 1
ATOM 1226 C C . ASN A 1 156 ? -6.206 8.768 -1.563 1.00 86.75 156 ASN A C 1
ATOM 1228 O O . ASN A 1 156 ? -5.316 9.071 -2.354 1.00 86.75 156 ASN A O 1
ATOM 1232 N N . PHE A 1 157 ? -6.106 7.686 -0.782 1.00 87.69 157 PHE A N 1
ATOM 1233 C CA . PHE A 1 157 ? -4.910 6.835 -0.764 1.00 87.69 157 PHE A CA 1
ATOM 1234 C C . PHE A 1 157 ? -5.172 5.372 -1.142 1.00 87.69 157 PHE A C 1
ATOM 1236 O O . PHE A 1 157 ? -4.207 4.638 -1.360 1.00 87.69 157 PHE A O 1
ATOM 1243 N N . ALA A 1 158 ? -6.426 4.920 -1.283 1.00 88.31 158 ALA A N 1
ATOM 1244 C CA . ALA A 1 158 ? -6.717 3.537 -1.693 1.00 88.31 158 ALA A CA 1
ATOM 1245 C C . ALA A 1 158 ? -6.136 3.178 -3.077 1.00 88.31 158 ALA A C 1
ATOM 1247 O O . ALA A 1 158 ? -5.726 2.034 -3.310 1.00 88.31 158 ALA A O 1
ATOM 1248 N N . CYS A 1 159 ? -6.018 4.157 -3.978 1.00 87.81 159 CYS A N 1
ATOM 1249 C CA . CYS A 1 159 ? -5.347 4.006 -5.272 1.00 87.81 159 CYS A CA 1
ATOM 1250 C C . CYS A 1 159 ? -3.879 3.574 -5.135 1.00 87.81 159 CYS A C 1
ATOM 1252 O O . CYS A 1 159 ? -3.369 2.801 -5.946 1.00 87.81 159 CYS A O 1
ATOM 1254 N N . ILE A 1 160 ? -3.201 4.005 -4.069 1.00 88.31 160 ILE A N 1
ATOM 1255 C CA . ILE A 1 160 ? -1.805 3.663 -3.811 1.00 88.31 160 ILE A CA 1
ATOM 1256 C C . ILE A 1 160 ? -1.708 2.189 -3.435 1.00 88.31 160 ILE A C 1
ATOM 1258 O O . ILE A 1 160 ? -0.838 1.486 -3.944 1.00 88.31 160 ILE A O 1
ATOM 1262 N N . SER A 1 161 ? -2.605 1.700 -2.575 1.00 89.06 161 SER A N 1
ATOM 1263 C CA . SER A 1 161 ? -2.589 0.295 -2.152 1.00 89.06 161 SER A CA 1
ATOM 1264 C C . SER A 1 161 ? -2.870 -0.659 -3.318 1.00 89.06 161 SER A C 1
ATOM 1266 O O . SER A 1 161 ? -2.127 -1.621 -3.550 1.00 89.06 161 SER A O 1
ATOM 1268 N N .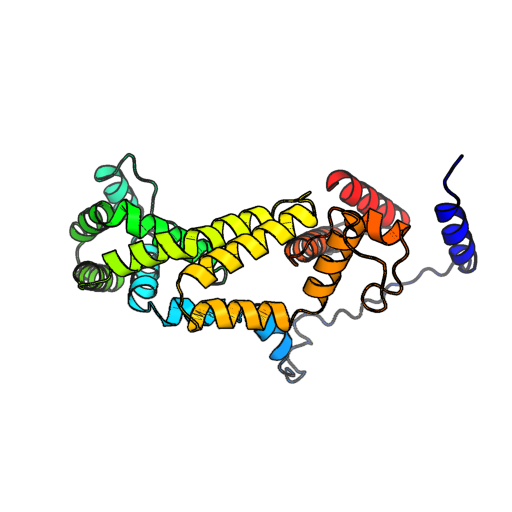 SER A 1 162 ? -3.888 -0.343 -4.124 1.00 89.12 162 SER A N 1
ATOM 1269 C CA . SER A 1 162 ? -4.211 -1.116 -5.329 1.00 89.12 162 SER A CA 1
ATOM 1270 C C . SER A 1 162 ? -3.082 -1.068 -6.364 1.00 89.12 162 SER A C 1
ATOM 1272 O O . SER A 1 162 ? -2.709 -2.106 -6.912 1.00 89.12 162 SER A O 1
ATOM 1274 N N . THR A 1 163 ? -2.458 0.096 -6.568 1.00 90.50 163 THR A N 1
ATOM 1275 C CA . THR A 1 163 ? -1.299 0.239 -7.459 1.00 90.50 163 THR A CA 1
ATOM 1276 C C . THR A 1 163 ? -0.101 -0.568 -6.972 1.00 90.50 163 THR A C 1
ATOM 1278 O O . THR A 1 163 ? 0.489 -1.298 -7.761 1.00 90.50 163 THR A O 1
ATOM 1281 N N . ILE A 1 164 ? 0.242 -0.508 -5.680 1.00 87.88 164 ILE A N 1
ATOM 1282 C CA . ILE A 1 164 ? 1.330 -1.315 -5.108 1.00 87.88 164 ILE A CA 1
ATOM 1283 C C . ILE A 1 164 ? 1.071 -2.802 -5.350 1.00 87.88 164 ILE A C 1
ATOM 1285 O O . ILE A 1 164 ? 1.980 -3.509 -5.772 1.00 87.88 164 ILE A O 1
ATOM 1289 N N . THR A 1 165 ? -0.158 -3.271 -5.119 1.00 88.19 165 THR A N 1
ATOM 1290 C CA . THR A 1 165 ? -0.519 -4.679 -5.333 1.00 88.19 165 THR A CA 1
ATOM 1291 C C . THR A 1 165 ? -0.263 -5.097 -6.779 1.00 88.19 165 THR A C 1
ATOM 1293 O O . THR A 1 165 ? 0.437 -6.079 -7.010 1.00 88.19 165 THR A O 1
ATOM 1296 N N . ARG A 1 166 ? -0.716 -4.289 -7.744 1.00 89.38 166 ARG A N 1
ATOM 1297 C CA . ARG A 1 166 ? -0.497 -4.536 -9.177 1.00 89.38 166 ARG A CA 1
ATOM 1298 C C . ARG A 1 166 ? 0.973 -4.473 -9.582 1.00 89.38 166 ARG A C 1
ATOM 1300 O O . ARG A 1 166 ? 1.418 -5.280 -10.384 1.00 89.38 166 ARG A O 1
ATOM 1307 N N . LEU A 1 167 ? 1.749 -3.545 -9.024 1.00 88.31 167 LEU A N 1
ATOM 1308 C CA . LEU A 1 167 ? 3.187 -3.440 -9.305 1.00 88.31 167 LEU A CA 1
ATOM 1309 C C . LEU A 1 167 ? 3.991 -4.627 -8.761 1.00 88.31 167 LEU A C 1
ATOM 1311 O O . LEU A 1 167 ? 5.096 -4.879 -9.231 1.00 88.31 167 LEU A O 1
ATOM 1315 N N . VAL A 1 168 ? 3.459 -5.338 -7.766 1.00 83.94 168 VAL A N 1
ATOM 1316 C CA . VAL A 1 168 ? 4.070 -6.542 -7.190 1.00 83.94 168 VAL A CA 1
ATOM 1317 C C . VAL A 1 168 ? 3.704 -7.807 -7.986 1.00 83.94 168 VAL A C 1
ATOM 1319 O O . VAL A 1 168 ? 4.375 -8.836 -7.837 1.00 83.94 168 VAL A O 1
ATOM 1322 N N . GLU A 1 169 ? 2.670 -7.772 -8.827 1.00 83.56 169 GLU A N 1
ATOM 1323 C CA . GLU A 1 169 ? 2.300 -8.889 -9.703 1.00 83.56 169 GLU A CA 1
ATOM 1324 C C . GLU A 1 169 ? 3.369 -9.134 -10.779 1.00 83.56 169 GLU A C 1
ATOM 1326 O O . GLU A 1 169 ? 4.006 -8.212 -11.289 1.00 83.56 169 GLU A O 1
ATOM 1331 N N . ARG A 1 170 ? 3.598 -10.409 -11.113 1.00 80.06 170 ARG A N 1
ATOM 1332 C CA . ARG A 1 170 ? 4.584 -10.800 -12.131 1.00 80.06 170 ARG A CA 1
ATOM 1333 C C . ARG A 1 170 ? 4.037 -10.568 -13.538 1.00 80.06 170 ARG A C 1
ATOM 1335 O O . ARG A 1 170 ? 2.834 -10.637 -13.764 1.00 80.06 170 ARG A O 1
ATOM 1342 N N . GLY A 1 171 ? 4.943 -10.354 -14.491 1.00 81.69 171 GLY A N 1
ATOM 1343 C CA . GLY A 1 171 ? 4.604 -10.279 -15.916 1.00 81.69 171 GLY A CA 1
ATOM 1344 C C . GLY A 1 171 ? 3.990 -8.951 -16.363 1.00 81.69 171 GLY A C 1
ATOM 1345 O O . GLY A 1 171 ? 3.647 -8.808 -17.538 1.00 81.69 171 GLY A O 1
ATOM 1346 N N . LEU A 1 172 ? 3.890 -7.959 -15.473 1.00 88.44 172 LEU A N 1
ATOM 1347 C CA . LEU A 1 172 ? 3.405 -6.629 -15.823 1.00 88.44 172 LEU A CA 1
ATOM 1348 C C . LEU A 1 172 ? 4.313 -5.987 -16.884 1.00 88.44 172 LEU A C 1
ATOM 1350 O O . LEU A 1 172 ? 5.538 -5.986 -16.765 1.00 88.44 172 LEU A O 1
ATOM 1354 N N . LEU A 1 173 ? 3.704 -5.444 -17.939 1.00 91.25 173 LEU A N 1
ATOM 1355 C CA . LEU A 1 173 ? 4.432 -4.702 -18.967 1.00 91.25 173 LEU A CA 1
ATOM 1356 C C . LEU A 1 173 ? 5.026 -3.427 -18.368 1.00 91.25 173 LEU A C 1
ATOM 1358 O O . LEU A 1 173 ? 4.363 -2.736 -17.592 1.00 91.25 173 LEU A O 1
ATOM 1362 N N . LEU A 1 174 ? 6.237 -3.072 -18.797 1.00 91.19 174 LEU A N 1
ATOM 1363 C CA . LEU A 1 174 ? 6.920 -1.863 -18.339 1.00 91.19 174 LEU A CA 1
ATOM 1364 C C . LEU A 1 174 ? 6.070 -0.601 -18.578 1.00 91.19 174 LEU A C 1
ATOM 1366 O O . LEU A 1 174 ? 5.916 0.225 -17.679 1.00 91.19 174 LEU A O 1
ATOM 1370 N N . SER A 1 175 ? 5.455 -0.486 -19.758 1.00 91.31 175 SER A N 1
ATOM 1371 C CA . SER A 1 175 ? 4.572 0.632 -20.110 1.00 91.31 175 SER A CA 1
ATOM 1372 C C . SER A 1 175 ? 3.345 0.718 -19.197 1.00 91.31 175 SER A C 1
ATOM 1374 O O . SER A 1 175 ? 3.006 1.796 -18.706 1.00 91.31 175 SER A O 1
ATOM 1376 N N . SER A 1 176 ? 2.712 -0.422 -18.902 1.00 92.25 176 SER A N 1
ATOM 1377 C CA . SER A 1 176 ? 1.595 -0.500 -17.958 1.00 92.25 176 SER A CA 1
ATOM 1378 C C . SER A 1 176 ? 2.029 -0.116 -16.544 1.00 92.25 176 SER A C 1
ATOM 1380 O O . SER A 1 176 ? 1.334 0.651 -15.886 1.00 92.25 176 SER A O 1
ATOM 1382 N N . ALA A 1 177 ? 3.191 -0.585 -16.086 1.00 92.31 177 ALA A N 1
ATOM 1383 C CA . ALA A 1 177 ? 3.728 -0.252 -14.771 1.00 92.31 177 ALA A CA 1
ATOM 1384 C C . ALA A 1 177 ? 3.986 1.259 -14.619 1.00 92.31 177 ALA A C 1
ATOM 1386 O O . ALA A 1 177 ? 3.593 1.860 -13.618 1.00 92.31 177 ALA A O 1
ATOM 1387 N N . ILE A 1 178 ? 4.577 1.896 -15.636 1.00 93.06 178 ILE A N 1
ATOM 1388 C CA . ILE A 1 178 ? 4.793 3.351 -15.670 1.00 93.06 178 ILE A CA 1
ATOM 1389 C C . ILE A 1 178 ? 3.460 4.106 -15.674 1.00 93.06 178 ILE A C 1
ATOM 1391 O O . ILE A 1 178 ? 3.319 5.095 -14.954 1.00 93.06 178 ILE A O 1
ATOM 1395 N N . SER A 1 179 ? 2.476 3.641 -16.447 1.00 93.25 179 SER A N 1
ATOM 1396 C CA . SER A 1 179 ? 1.138 4.240 -16.484 1.00 93.25 179 SER A CA 1
ATOM 1397 C C . SER A 1 179 ? 0.463 4.221 -15.110 1.00 93.25 179 SER A C 1
ATOM 1399 O O . SER A 1 179 ? -0.113 5.232 -14.718 1.00 93.25 179 SER A O 1
ATOM 1401 N N . LEU A 1 180 ? 0.605 3.139 -14.336 1.00 93.44 180 LEU A N 1
ATOM 1402 C CA . LEU A 1 180 ? 0.064 3.070 -12.974 1.00 93.44 180 LEU A CA 1
ATOM 1403 C C . LEU A 1 180 ? 0.698 4.094 -12.035 1.00 93.44 180 LEU A C 1
ATOM 1405 O O . LEU A 1 180 ? -0.008 4.768 -11.287 1.00 93.44 180 LEU A O 1
ATOM 1409 N N . VAL A 1 181 ? 2.024 4.237 -12.089 1.00 91.69 181 VAL A N 1
ATOM 1410 C CA . VAL A 1 181 ? 2.731 5.235 -11.275 1.00 91.69 181 VAL A CA 1
ATOM 1411 C C . VAL A 1 181 ? 2.303 6.653 -11.657 1.00 91.69 181 VAL A C 1
ATOM 1413 O O . VAL A 1 181 ? 2.076 7.472 -10.769 1.00 91.69 181 VAL A O 1
ATOM 1416 N N . ASN A 1 182 ? 2.148 6.938 -12.955 1.00 91.25 182 ASN A N 1
ATOM 1417 C CA . ASN A 1 182 ? 1.654 8.236 -13.418 1.00 91.25 182 ASN A CA 1
ATOM 1418 C C . ASN A 1 182 ? 0.197 8.482 -12.985 1.00 91.25 182 ASN A C 1
ATOM 1420 O O . ASN A 1 182 ? -0.114 9.586 -12.562 1.00 91.25 182 ASN A O 1
ATOM 1424 N N . GLY A 1 183 ? -0.668 7.462 -12.994 1.00 91.50 183 GLY A N 1
ATOM 1425 C CA . GLY A 1 183 ? -2.044 7.589 -12.502 1.00 91.50 183 GLY A CA 1
ATOM 1426 C C . GLY A 1 183 ? -2.101 8.015 -11.032 1.00 91.50 183 GLY A C 1
ATOM 1427 O O . GLY A 1 183 ? -2.772 8.985 -10.694 1.00 91.50 183 GLY A O 1
ATOM 1428 N N . VAL A 1 184 ? -1.303 7.378 -10.166 1.00 90.38 184 VAL A N 1
ATOM 1429 C CA . VAL A 1 184 ? -1.169 7.798 -8.756 1.00 90.38 184 VAL A CA 1
ATOM 1430 C C . VAL A 1 184 ? -0.625 9.224 -8.645 1.00 90.38 184 VAL A C 1
ATOM 1432 O O . VAL A 1 184 ? -1.029 9.985 -7.766 1.00 90.38 184 VAL A O 1
ATOM 1435 N N . PHE A 1 185 ? 0.308 9.594 -9.521 1.00 88.25 185 PHE A N 1
ATOM 1436 C CA . PHE A 1 185 ? 0.869 10.939 -9.549 1.00 88.25 185 PHE A CA 1
ATOM 1437 C C . PHE A 1 185 ? -0.198 11.995 -9.868 1.00 88.25 185 PHE A C 1
ATOM 1439 O O . PHE A 1 185 ? -0.272 13.006 -9.169 1.00 88.25 185 PHE A O 1
ATOM 1446 N N . ASP A 1 186 ? -1.046 11.740 -10.862 1.00 88.69 186 ASP A N 1
ATOM 1447 C CA . ASP A 1 186 ? -2.130 12.636 -11.268 1.00 88.69 186 ASP A CA 1
ATOM 1448 C C . ASP A 1 186 ? -3.226 12.729 -10.198 1.00 88.69 186 ASP A C 1
ATOM 1450 O O . ASP A 1 186 ? -3.677 13.830 -9.869 1.00 88.69 186 ASP A O 1
ATOM 1454 N N . GLU A 1 187 ? -3.587 11.606 -9.571 1.00 87.56 187 GLU A N 1
ATOM 1455 C CA . GLU A 1 187 ? -4.534 11.591 -8.454 1.00 87.56 187 GLU A CA 1
ATOM 1456 C C . GLU A 1 187 ? -4.020 12.419 -7.272 1.00 87.56 187 GLU A C 1
ATOM 1458 O O . GLU A 1 187 ? -4.727 13.299 -6.785 1.00 87.56 187 GLU A O 1
ATOM 1463 N N . LEU A 1 188 ? -2.765 12.238 -6.850 1.00 85.56 188 LEU A N 1
ATOM 1464 C CA . LEU A 1 188 ? -2.200 13.032 -5.753 1.00 85.56 188 LEU A CA 1
ATOM 1465 C C . LEU A 1 188 ? -2.030 14.510 -6.113 1.00 85.56 188 LEU A C 1
ATOM 1467 O O . LEU A 1 188 ? -2.149 15.368 -5.237 1.00 85.56 188 LEU A O 1
ATOM 1471 N N . LYS A 1 189 ? -1.762 14.819 -7.385 1.00 85.56 189 LYS A N 1
ATOM 1472 C CA . LYS A 1 189 ? -1.708 16.197 -7.879 1.00 85.56 189 LYS A CA 1
ATOM 1473 C C . LYS A 1 189 ? -3.079 16.869 -7.790 1.00 85.56 189 LYS A C 1
ATOM 1475 O O . LYS A 1 189 ? -3.153 18.042 -7.428 1.00 85.56 189 LYS A O 1
ATOM 1480 N N . SER A 1 190 ? -4.157 16.128 -8.056 1.00 85.94 190 SER A N 1
ATOM 1481 C CA . SER A 1 190 ? -5.530 16.642 -7.963 1.00 85.94 190 SER A CA 1
ATOM 1482 C C . SER A 1 190 ? -5.932 17.057 -6.541 1.00 85.94 190 SER A C 1
ATOM 1484 O O . SER A 1 190 ? -6.740 17.967 -6.381 1.00 85.94 190 SER A O 1
ATOM 1486 N N . LEU A 1 191 ? -5.303 16.475 -5.509 1.00 80.25 191 LEU A N 1
ATOM 1487 C CA . LEU A 1 191 ? -5.549 16.816 -4.101 1.00 80.25 191 LEU A CA 1
ATOM 1488 C C . LEU A 1 191 ? -5.022 18.198 -3.699 1.00 80.25 191 LEU A C 1
ATOM 1490 O O . LEU A 1 191 ? -5.255 18.618 -2.568 1.00 80.25 191 LEU A O 1
ATOM 1494 N N . GLN A 1 192 ? -4.256 18.866 -4.575 1.00 69.81 192 GLN A N 1
ATOM 1495 C CA . GLN A 1 192 ? -3.619 20.172 -4.338 1.00 69.81 192 GLN A CA 1
ATOM 1496 C C . GLN A 1 192 ? -2.825 20.249 -3.019 1.00 69.81 192 GLN A C 1
ATOM 1498 O O . GLN A 1 192 ? -2.583 21.320 -2.470 1.00 69.81 192 GLN A O 1
ATOM 1503 N N . SER A 1 193 ? -2.404 19.097 -2.491 1.00 69.88 193 SER A N 1
ATOM 1504 C CA . SER A 1 193 ? -1.659 19.006 -1.245 1.00 69.88 193 SER A CA 1
ATOM 1505 C C . SER A 1 193 ? -0.185 18.783 -1.550 1.00 69.88 193 SER A C 1
ATOM 1507 O O . SER A 1 193 ? 0.272 17.651 -1.760 1.00 69.88 193 SER A O 1
ATOM 1509 N N . ASP A 1 194 ? 0.577 19.876 -1.509 1.00 71.31 194 ASP A N 1
ATOM 1510 C CA . ASP A 1 194 ? 2.026 19.882 -1.748 1.00 71.31 194 ASP A CA 1
ATOM 1511 C C . ASP A 1 194 ? 2.778 18.885 -0.864 1.00 71.31 194 ASP A C 1
ATOM 1513 O O . ASP A 1 194 ? 3.792 18.310 -1.264 1.00 71.31 194 ASP A O 1
ATOM 1517 N N . ALA A 1 195 ? 2.258 18.608 0.331 1.00 76.88 195 ALA A N 1
ATOM 1518 C CA . ALA A 1 195 ? 2.909 17.719 1.275 1.00 76.88 195 ALA A CA 1
ATOM 1519 C C . ALA A 1 195 ? 2.940 16.245 0.820 1.00 76.88 195 ALA A C 1
ATOM 1521 O O . ALA A 1 195 ? 3.855 15.516 1.208 1.00 76.88 195 ALA A O 1
ATOM 1522 N N . TYR A 1 196 ? 1.958 15.783 0.036 1.00 79.19 196 TYR A N 1
ATOM 1523 C CA . TYR A 1 196 ? 1.922 14.405 -0.479 1.00 79.19 196 TYR A CA 1
ATOM 1524 C C . TYR A 1 196 ? 2.501 14.333 -1.890 1.00 79.19 196 TYR A C 1
ATOM 1526 O O . TYR A 1 196 ? 3.423 13.551 -2.143 1.00 79.19 196 TYR A O 1
ATOM 1534 N N . TYR A 1 197 ? 2.017 15.206 -2.775 1.00 82.88 197 TYR A N 1
ATOM 1535 C CA . TYR A 1 197 ? 2.475 15.301 -4.156 1.00 82.88 197 TYR A CA 1
ATOM 1536 C C . TYR A 1 197 ? 3.967 15.648 -4.241 1.00 82.88 197 TYR A C 1
ATOM 1538 O O . TYR A 1 197 ? 4.737 14.934 -4.886 1.00 82.88 197 TYR A O 1
ATOM 1546 N N . GLY A 1 198 ? 4.410 16.684 -3.523 1.00 83.19 198 GLY A N 1
ATOM 1547 C CA . GLY A 1 198 ? 5.809 17.112 -3.516 1.00 83.19 198 GLY A CA 1
ATOM 1548 C C . GLY A 1 198 ? 6.747 16.024 -2.996 1.00 83.19 198 GLY A C 1
ATOM 1549 O O . GLY A 1 198 ? 7.868 15.875 -3.483 1.00 83.19 198 GLY A O 1
ATOM 1550 N N . LYS A 1 199 ? 6.273 15.186 -2.066 1.00 83.44 199 LYS A N 1
ATOM 1551 C CA . LYS A 1 199 ? 7.051 14.054 -1.561 1.00 83.44 199 LYS A CA 1
ATOM 1552 C C . LYS A 1 199 ? 7.205 12.950 -2.601 1.00 83.44 199 LYS A C 1
ATOM 1554 O O . LYS A 1 199 ? 8.329 12.490 -2.804 1.00 83.44 199 LYS A O 1
ATOM 1559 N N . LEU A 1 200 ? 6.118 12.543 -3.262 1.00 85.00 200 LEU A N 1
ATOM 1560 C CA . LEU A 1 200 ? 6.185 11.554 -4.343 1.00 85.00 200 LEU A CA 1
ATOM 1561 C C . LEU A 1 200 ? 7.059 12.069 -5.494 1.00 85.00 200 LEU A C 1
ATOM 1563 O O . LEU A 1 200 ? 7.951 11.354 -5.943 1.00 85.00 200 LEU A O 1
ATOM 1567 N N . SER A 1 201 ? 6.869 13.327 -5.895 1.00 86.38 201 SER A N 1
ATOM 1568 C CA . SER A 1 201 ? 7.681 13.996 -6.915 1.00 86.38 201 SER A CA 1
ATOM 1569 C C . SER A 1 201 ? 9.174 13.955 -6.575 1.00 86.38 201 SER A C 1
ATOM 1571 O O . SER A 1 201 ? 9.982 13.513 -7.387 1.00 86.38 201 SER A O 1
ATOM 1573 N N . ASN A 1 202 ? 9.549 14.291 -5.337 1.00 87.44 202 ASN A N 1
ATOM 1574 C CA . ASN A 1 202 ? 10.942 14.239 -4.886 1.00 87.44 202 ASN A CA 1
ATOM 1575 C C . ASN A 1 202 ? 11.521 12.810 -4.895 1.00 87.44 202 ASN A C 1
ATOM 1577 O O . ASN A 1 202 ? 12.680 12.612 -5.260 1.00 87.44 202 ASN A O 1
ATOM 1581 N N . VAL A 1 203 ? 10.732 11.802 -4.502 1.00 86.38 203 VAL A N 1
ATOM 1582 C CA . VAL A 1 203 ? 11.157 10.390 -4.537 1.00 86.38 203 VAL A CA 1
ATOM 1583 C C . VAL A 1 203 ? 11.399 9.928 -5.974 1.00 86.38 203 VAL A C 1
ATOM 1585 O O . VAL A 1 203 ? 12.435 9.321 -6.245 1.00 86.38 203 VAL A O 1
ATOM 1588 N N . LEU A 1 204 ? 10.484 10.242 -6.894 1.00 86.81 204 LEU A N 1
ATOM 1589 C CA . LEU A 1 204 ? 10.614 9.878 -8.305 1.00 86.81 204 LEU A CA 1
ATOM 1590 C C . LEU A 1 204 ? 11.773 10.623 -8.975 1.00 86.81 204 LEU A C 1
ATOM 1592 O O . LEU A 1 204 ? 12.563 9.999 -9.675 1.00 86.81 204 LEU A O 1
ATOM 1596 N N . TYR A 1 205 ? 11.937 11.916 -8.692 1.00 86.88 205 TYR A N 1
ATOM 1597 C CA . TYR A 1 205 ? 13.033 12.733 -9.218 1.00 86.88 205 TYR A CA 1
ATOM 1598 C C . TYR A 1 205 ? 14.414 12.215 -8.791 1.00 86.88 205 TYR A C 1
ATOM 1600 O O . TYR A 1 205 ? 15.344 12.146 -9.592 1.00 86.88 205 TYR A O 1
ATOM 1608 N N . LYS A 1 206 ? 14.561 11.795 -7.529 1.00 88.25 206 LYS A N 1
ATOM 1609 C CA . LYS A 1 206 ? 15.815 11.205 -7.034 1.00 88.25 206 LYS A CA 1
ATOM 1610 C C . LYS A 1 206 ? 16.110 9.836 -7.652 1.00 88.25 206 LYS A C 1
ATOM 1612 O O . LYS A 1 206 ? 17.265 9.404 -7.654 1.00 88.25 206 LYS A O 1
ATOM 1617 N N . ASN A 1 207 ? 15.095 9.150 -8.173 1.00 88.44 207 ASN A N 1
ATOM 1618 C CA . ASN A 1 207 ? 15.239 7.835 -8.775 1.00 88.44 207 ASN A CA 1
ATOM 1619 C C . ASN A 1 207 ? 15.592 7.933 -10.268 1.00 88.44 207 ASN A C 1
ATOM 1621 O O . ASN A 1 207 ? 14.754 7.744 -11.148 1.00 88.44 207 ASN A O 1
ATOM 1625 N N . LYS A 1 208 ? 16.884 8.132 -10.551 1.00 87.38 208 LYS A N 1
ATOM 1626 C CA . LYS A 1 208 ? 17.428 8.115 -11.923 1.00 87.38 208 LYS A CA 1
ATOM 1627 C C . LYS A 1 208 ? 17.136 6.807 -12.672 1.00 87.38 208 LYS A C 1
ATOM 1629 O O . LYS A 1 208 ? 17.063 6.801 -13.895 1.00 87.38 208 LYS A O 1
ATOM 1634 N N . GLY A 1 209 ? 16.982 5.687 -11.959 1.00 87.31 209 GLY A N 1
ATOM 1635 C CA . GLY A 1 209 ? 16.642 4.397 -12.565 1.00 87.31 209 GLY A CA 1
ATOM 1636 C C . GLY A 1 209 ? 15.232 4.389 -13.152 1.00 87.31 209 GLY A C 1
ATOM 1637 O O . GLY A 1 209 ? 15.032 3.906 -14.262 1.00 87.31 209 GLY A O 1
ATOM 1638 N N . PHE A 1 210 ? 14.270 4.989 -12.448 1.00 88.50 210 PHE A N 1
ATOM 1639 C CA . PHE A 1 210 ? 12.905 5.137 -12.947 1.00 88.50 210 PHE A CA 1
ATOM 1640 C C . PHE A 1 210 ? 12.843 6.037 -14.189 1.00 88.50 210 PHE A C 1
ATOM 1642 O O . PHE A 1 210 ? 12.143 5.707 -15.143 1.00 88.50 210 PHE A O 1
ATOM 1649 N N . GLU A 1 211 ? 13.622 7.124 -14.225 1.00 88.06 211 GLU A N 1
ATOM 1650 C CA . GLU A 1 211 ? 13.733 7.985 -15.413 1.00 88.06 211 GLU A CA 1
ATOM 1651 C C . GLU A 1 211 ? 14.256 7.208 -16.633 1.00 88.06 211 GLU A C 1
ATOM 1653 O O . GLU A 1 211 ? 13.655 7.263 -17.707 1.00 88.06 211 GLU A O 1
ATOM 1658 N N . LYS A 1 212 ? 15.322 6.416 -16.454 1.00 89.50 212 LYS A N 1
ATOM 1659 C CA . LYS A 1 212 ? 15.849 5.542 -17.513 1.00 89.50 212 LYS A CA 1
ATOM 1660 C C . LYS A 1 212 ? 14.788 4.567 -18.013 1.00 89.50 212 LYS A C 1
ATOM 1662 O O . LYS A 1 212 ? 14.586 4.456 -19.215 1.00 89.50 212 LYS A O 1
ATOM 1667 N N . LEU A 1 213 ? 14.068 3.906 -17.106 1.00 90.62 213 LEU A N 1
ATOM 1668 C CA . LEU A 1 213 ? 12.993 2.975 -17.461 1.00 90.62 213 LEU A CA 1
ATOM 1669 C C . LEU A 1 213 ? 11.846 3.660 -18.216 1.00 90.62 213 LEU A C 1
ATOM 1671 O O . LEU A 1 213 ? 11.306 3.086 -19.161 1.00 90.62 213 LEU A O 1
ATOM 1675 N N . LYS A 1 214 ? 11.512 4.905 -17.859 1.00 90.81 214 LYS A N 1
ATOM 1676 C CA . LYS A 1 214 ? 10.520 5.706 -18.583 1.00 90.81 214 LYS A CA 1
ATOM 1677 C C . LYS A 1 214 ? 10.949 5.962 -20.026 1.00 90.81 214 LYS A C 1
ATOM 1679 O O . LYS A 1 214 ? 10.149 5.756 -20.935 1.00 90.81 214 LYS A O 1
ATOM 1684 N N . LYS A 1 215 ? 12.212 6.330 -20.241 1.00 89.88 215 LYS A N 1
ATOM 1685 C CA . LYS A 1 215 ? 12.772 6.522 -21.586 1.00 89.88 215 LYS A CA 1
ATOM 1686 C C . LYS A 1 215 ? 12.834 5.227 -22.385 1.00 89.88 215 LYS A C 1
ATOM 1688 O O . LYS A 1 215 ? 12.434 5.222 -23.542 1.00 89.88 215 LYS A O 1
ATOM 1693 N N . VAL A 1 216 ? 13.248 4.119 -21.764 1.00 90.69 216 VAL A N 1
ATOM 1694 C CA . VAL A 1 216 ? 13.199 2.788 -22.393 1.00 90.69 216 VAL A CA 1
ATOM 1695 C C . VAL A 1 216 ? 11.782 2.489 -22.878 1.00 90.69 216 VAL A C 1
ATOM 1697 O O . VAL A 1 216 ? 11.598 2.147 -24.041 1.00 90.69 216 VAL A O 1
ATOM 1700 N N . SER A 1 217 ? 10.767 2.702 -22.035 1.00 91.44 217 SER A N 1
ATOM 1701 C CA . SER A 1 217 ? 9.374 2.499 -22.438 1.00 91.44 217 SER A CA 1
ATOM 1702 C C . SER A 1 217 ? 8.944 3.402 -23.597 1.00 91.44 217 SER A C 1
ATOM 1704 O O . SER A 1 217 ? 8.185 2.944 -24.441 1.00 91.44 217 SER A O 1
ATOM 1706 N N . GLN A 1 218 ? 9.398 4.657 -23.649 1.00 89.50 218 GLN A N 1
ATOM 1707 C CA . GLN A 1 218 ? 9.084 5.579 -24.749 1.00 89.50 218 GLN A CA 1
ATOM 1708 C C . GLN A 1 218 ? 9.747 5.146 -26.062 1.00 89.50 218 GLN A C 1
ATOM 1710 O O . GLN A 1 218 ? 9.098 5.151 -27.103 1.00 89.50 218 GLN A O 1
ATOM 1715 N N . ILE A 1 219 ? 11.007 4.702 -26.013 1.00 89.38 219 ILE A N 1
ATOM 1716 C CA . ILE A 1 219 ? 11.717 4.160 -27.180 1.00 89.38 219 ILE A CA 1
ATOM 1717 C C . ILE A 1 219 ? 11.002 2.908 -27.700 1.00 89.38 219 ILE A C 1
ATOM 1719 O O . ILE A 1 219 ? 10.791 2.771 -28.901 1.00 89.38 219 ILE A O 1
ATOM 1723 N N . MET A 1 220 ? 10.571 2.018 -26.800 1.00 86.69 220 MET A N 1
ATOM 1724 C CA . MET A 1 220 ? 9.829 0.807 -27.169 1.00 86.69 220 MET A CA 1
ATOM 1725 C C . MET A 1 220 ? 8.464 1.104 -27.806 1.00 86.69 220 MET A C 1
ATOM 1727 O O . MET A 1 220 ? 8.017 0.327 -28.646 1.00 86.69 220 MET A O 1
ATOM 1731 N N . SER A 1 221 ? 7.814 2.207 -27.427 1.00 85.88 221 SER A N 1
ATOM 1732 C CA . SER A 1 221 ? 6.570 2.678 -28.053 1.00 85.88 221 SER A CA 1
ATOM 1733 C C . SER A 1 221 ? 6.792 3.401 -29.390 1.00 85.88 221 SER A C 1
ATOM 1735 O O . SER A 1 221 ? 5.828 3.635 -30.110 1.00 85.88 221 SER A O 1
ATOM 1737 N N . GLY A 1 222 ? 8.040 3.740 -29.736 1.00 84.69 222 GLY A N 1
ATOM 1738 C CA . GLY A 1 222 ? 8.380 4.549 -30.912 1.00 84.69 222 GLY A CA 1
ATOM 1739 C C . GLY A 1 222 ? 8.309 6.064 -30.685 1.00 84.69 222 GLY A C 1
ATOM 1740 O O . GLY A 1 222 ? 8.492 6.826 -31.630 1.00 84.69 222 GLY A O 1
ATOM 1741 N N . ASP A 1 223 ? 8.090 6.507 -29.445 1.00 85.19 223 ASP A N 1
ATOM 1742 C CA . ASP A 1 223 ? 7.924 7.922 -29.080 1.00 85.19 223 ASP A CA 1
ATOM 1743 C C . ASP A 1 223 ? 9.263 8.646 -28.835 1.00 85.19 223 ASP A C 1
ATOM 1745 O O . ASP A 1 223 ? 9.297 9.869 -28.694 1.00 85.19 223 ASP A O 1
ATOM 1749 N N . ALA A 1 224 ? 10.374 7.908 -28.737 1.00 83.94 224 ALA A N 1
ATOM 1750 C CA . ALA A 1 224 ? 11.698 8.456 -28.449 1.00 83.94 224 ALA A CA 1
ATOM 1751 C C . ALA A 1 224 ? 12.824 7.682 -29.154 1.00 83.94 224 ALA A C 1
ATOM 1753 O O . ALA A 1 224 ? 12.658 6.538 -29.574 1.00 83.94 224 ALA A O 1
ATOM 1754 N N . ILE A 1 225 ? 13.997 8.314 -29.248 1.00 82.94 225 ILE A N 1
ATOM 1755 C CA . ILE A 1 225 ? 15.223 7.742 -29.823 1.00 82.94 225 ILE A CA 1
ATOM 1756 C C . ILE A 1 225 ? 16.203 7.418 -28.687 1.00 82.94 225 ILE A C 1
ATOM 1758 O O . ILE A 1 225 ? 16.162 8.035 -27.623 1.00 82.94 225 ILE A O 1
ATOM 1762 N N . ILE A 1 226 ? 17.083 6.440 -28.911 1.00 80.00 226 ILE A N 1
ATOM 1763 C CA . ILE A 1 226 ? 18.161 6.088 -27.980 1.00 80.00 226 ILE A CA 1
ATOM 1764 C C . ILE A 1 226 ? 19.094 7.294 -27.799 1.00 80.00 226 ILE A C 1
ATOM 1766 O O . ILE A 1 226 ? 19.693 7.772 -28.761 1.00 80.00 226 ILE A O 1
ATOM 1770 N N . ASP A 1 227 ? 19.235 7.755 -26.557 1.00 81.81 227 ASP A N 1
ATOM 1771 C CA . ASP A 1 227 ? 20.121 8.846 -26.152 1.00 81.81 227 ASP A CA 1
ATOM 1772 C C . ASP A 1 227 ? 21.181 8.358 -25.140 1.00 81.81 227 ASP A C 1
ATOM 1774 O O . ASP A 1 227 ? 21.209 7.189 -24.740 1.00 81.81 227 ASP A O 1
ATOM 1778 N N . GLU A 1 228 ? 22.045 9.267 -24.682 1.00 81.06 228 GLU A N 1
ATOM 1779 C CA . GLU A 1 228 ? 23.099 8.985 -23.692 1.00 81.06 228 GLU A CA 1
ATOM 1780 C C . GLU A 1 228 ? 22.574 8.408 -22.366 1.00 81.06 228 GLU A C 1
ATOM 1782 O O . GLU A 1 228 ? 23.315 7.758 -21.631 1.00 81.06 228 GLU A O 1
ATOM 1787 N N . THR A 1 229 ? 21.297 8.610 -22.028 1.00 78.00 229 THR A N 1
ATOM 1788 C CA . THR A 1 229 ? 20.754 8.157 -20.739 1.00 78.00 229 THR A CA 1
ATOM 1789 C C . THR A 1 229 ? 20.437 6.665 -20.710 1.00 78.00 229 THR A C 1
ATOM 1791 O O . THR A 1 229 ? 20.425 6.060 -19.630 1.00 78.00 229 THR A O 1
ATOM 1794 N N . VAL A 1 230 ? 20.217 6.079 -21.888 1.00 80.94 230 VAL A N 1
ATOM 1795 C CA . VAL A 1 230 ? 19.915 4.658 -22.088 1.00 80.94 230 VAL A CA 1
ATOM 1796 C C . VAL A 1 230 ? 21.169 3.878 -22.505 1.00 80.94 230 VAL A C 1
ATOM 1798 O O . VAL A 1 230 ? 21.226 2.661 -22.336 1.00 80.94 230 VAL A O 1
ATOM 1801 N N . GLN A 1 231 ? 22.223 4.560 -22.961 1.00 79.75 231 GLN A N 1
ATOM 1802 C CA . GLN A 1 231 ? 23.507 3.922 -23.242 1.00 79.75 231 GLN A CA 1
ATOM 1803 C C . GLN A 1 231 ? 24.118 3.259 -21.988 1.00 79.75 231 GLN A C 1
ATOM 1805 O O . GLN A 1 231 ? 23.976 3.771 -20.869 1.00 79.75 231 GLN A O 1
ATOM 1810 N N . PRO A 1 232 ? 24.803 2.108 -22.145 1.00 82.06 232 PRO A N 1
ATOM 1811 C CA . PRO A 1 232 ? 25.213 1.463 -23.402 1.00 82.06 232 PRO A CA 1
ATOM 1812 C C . PRO A 1 232 ? 24.216 0.426 -23.969 1.00 82.06 232 PRO A C 1
ATOM 1814 O O . PRO A 1 232 ? 24.626 -0.437 -24.739 1.00 82.06 232 PRO A O 1
ATOM 1817 N N . LEU A 1 233 ? 22.934 0.453 -23.585 1.00 84.62 233 LEU A N 1
ATOM 1818 C CA . LEU A 1 233 ? 21.966 -0.575 -23.994 1.00 84.62 233 LEU A CA 1
ATOM 1819 C C . LEU A 1 233 ? 21.722 -0.566 -25.514 1.00 84.62 233 LEU A C 1
ATOM 1821 O O . LEU A 1 233 ? 21.455 0.480 -26.108 1.00 84.62 233 LEU A O 1
ATOM 1825 N N . THR A 1 234 ? 21.780 -1.745 -26.135 1.00 86.06 234 THR A N 1
ATOM 1826 C CA . THR A 1 234 ? 21.447 -1.945 -27.553 1.00 86.06 234 THR A CA 1
ATOM 1827 C C . THR A 1 234 ? 19.940 -2.117 -27.747 1.00 86.06 234 THR A C 1
ATOM 1829 O O . THR A 1 234 ? 19.220 -2.433 -26.804 1.00 86.06 234 THR A O 1
ATOM 1832 N N . MET A 1 235 ? 19.436 -1.990 -28.981 1.00 81.62 235 MET A N 1
ATOM 1833 C CA . MET A 1 235 ? 18.007 -2.211 -29.265 1.00 81.62 235 MET A CA 1
ATOM 1834 C C . MET A 1 235 ? 17.526 -3.610 -28.833 1.00 81.62 235 MET A C 1
ATOM 1836 O O . MET A 1 235 ? 16.421 -3.751 -28.314 1.00 81.62 235 MET A O 1
ATOM 1840 N N . SER A 1 236 ? 18.367 -4.636 -28.985 1.00 85.44 236 SER A N 1
ATOM 1841 C CA . SER A 1 236 ? 18.065 -5.989 -28.503 1.00 85.44 236 SER A CA 1
ATOM 1842 C C . SER A 1 236 ? 17.914 -6.040 -26.981 1.00 85.44 236 SER A C 1
ATOM 1844 O O . SER A 1 236 ? 16.997 -6.690 -26.483 1.00 85.44 236 SER A O 1
ATOM 1846 N N . ASP A 1 237 ? 18.761 -5.316 -26.242 1.00 86.81 237 ASP A N 1
ATOM 1847 C CA . ASP A 1 237 ? 18.656 -5.227 -24.781 1.00 86.81 237 ASP A CA 1
ATOM 1848 C C . ASP A 1 237 ? 17.354 -4.535 -24.364 1.00 86.81 237 ASP A C 1
ATOM 1850 O O . ASP A 1 237 ? 16.682 -4.988 -23.439 1.00 86.81 237 ASP A O 1
ATOM 1854 N N . LEU A 1 238 ? 16.949 -3.483 -25.083 1.00 86.81 238 LEU A N 1
ATOM 1855 C CA . LEU A 1 238 ? 15.698 -2.765 -24.821 1.00 86.81 238 LEU A CA 1
ATOM 1856 C C . LEU A 1 238 ? 14.470 -3.655 -25.024 1.00 86.81 238 LEU A C 1
ATOM 1858 O O . LEU A 1 238 ? 13.549 -3.623 -24.210 1.00 86.81 238 LEU A O 1
ATOM 1862 N N . LEU A 1 239 ? 14.464 -4.502 -26.056 1.00 84.81 239 LEU A N 1
ATOM 1863 C CA . LEU A 1 239 ? 13.375 -5.458 -26.279 1.00 84.81 239 LEU A CA 1
ATOM 1864 C C . LEU A 1 239 ? 13.237 -6.456 -25.118 1.00 84.81 239 LEU A C 1
ATOM 1866 O O . LEU A 1 239 ? 12.116 -6.799 -24.733 1.00 84.81 239 LEU A O 1
ATOM 1870 N N . CYS A 1 240 ? 14.351 -6.860 -24.500 1.00 86.12 240 CYS A N 1
ATOM 1871 C CA . CYS A 1 240 ? 14.347 -7.704 -23.302 1.00 86.12 240 CYS A CA 1
ATOM 1872 C C . CYS A 1 240 ? 13.758 -6.994 -22.066 1.00 86.12 240 CYS A C 1
ATOM 1874 O O . CYS A 1 240 ? 13.327 -7.658 -21.124 1.00 86.12 240 CYS A O 1
ATOM 1876 N N . MET A 1 241 ? 13.675 -5.659 -22.064 1.00 87.56 241 MET A N 1
ATOM 1877 C CA . MET A 1 241 ? 13.120 -4.866 -20.960 1.00 87.56 241 MET A CA 1
ATOM 1878 C C . MET A 1 241 ? 11.591 -4.714 -21.006 1.00 87.56 241 MET A C 1
ATOM 1880 O O . MET A 1 241 ? 11.020 -4.035 -20.153 1.00 87.56 241 MET A O 1
ATOM 1884 N N . LYS A 1 242 ? 10.900 -5.385 -21.938 1.00 88.00 242 LYS A N 1
ATOM 1885 C CA . LYS A 1 242 ? 9.431 -5.334 -22.088 1.00 88.00 242 LYS A CA 1
ATOM 1886 C C . LYS A 1 242 ? 8.659 -5.569 -20.783 1.00 88.00 242 LYS A C 1
ATOM 1888 O O . LYS A 1 242 ? 7.630 -4.935 -20.553 1.00 88.00 242 LYS A O 1
ATOM 1893 N N . HIS A 1 243 ? 9.163 -6.467 -19.941 1.00 86.81 243 HIS A N 1
ATOM 1894 C CA . HIS A 1 243 ? 8.582 -6.830 -18.644 1.00 86.81 243 HIS A CA 1
ATOM 1895 C C . HIS A 1 243 ? 9.508 -6.451 -17.478 1.00 86.81 243 HIS A C 1
ATOM 1897 O O . HIS A 1 243 ? 9.486 -7.093 -16.430 1.00 86.81 243 HIS A O 1
ATOM 1903 N N . ALA A 1 244 ? 10.378 -5.451 -17.668 1.00 86.94 244 ALA A N 1
ATOM 1904 C CA . ALA A 1 244 ? 11.318 -5.035 -16.636 1.00 86.94 244 ALA A CA 1
ATOM 1905 C C . ALA A 1 244 ? 10.560 -4.556 -15.382 1.00 86.94 244 ALA A C 1
ATOM 1907 O O . ALA A 1 244 ? 9.728 -3.646 -15.481 1.00 86.94 244 ALA A O 1
ATOM 1908 N N . PRO A 1 245 ? 10.844 -5.127 -14.198 1.00 83.81 245 PRO A N 1
ATOM 1909 C CA . PRO A 1 245 ? 10.171 -4.723 -12.976 1.00 83.81 245 PRO A CA 1
ATOM 1910 C C . PRO A 1 245 ? 10.646 -3.334 -12.542 1.00 83.81 245 PRO A C 1
ATOM 1912 O O . PRO A 1 245 ? 11.844 -3.053 -12.497 1.00 83.81 245 PRO A O 1
ATOM 1915 N N . ILE A 1 246 ? 9.702 -2.465 -12.176 1.00 86.81 246 ILE A N 1
ATOM 1916 C CA . ILE A 1 246 ? 10.005 -1.128 -11.634 1.00 86.81 246 ILE A CA 1
ATOM 1917 C C . ILE A 1 246 ? 10.139 -1.125 -10.101 1.00 86.81 246 ILE A C 1
ATOM 1919 O O . ILE A 1 246 ? 10.513 -0.111 -9.511 1.00 86.81 246 ILE A O 1
ATOM 1923 N N . VAL A 1 247 ? 9.827 -2.252 -9.450 1.00 82.75 247 VAL A N 1
ATOM 1924 C CA . VAL A 1 247 ? 9.923 -2.456 -7.997 1.00 82.75 247 VAL A CA 1
ATOM 1925 C C . VAL A 1 247 ? 10.956 -3.532 -7.662 1.00 82.75 247 VAL A C 1
ATOM 1927 O O . VAL A 1 247 ? 11.186 -4.462 -8.428 1.00 82.75 247 VAL A O 1
ATOM 1930 N N . SER A 1 248 ? 11.561 -3.452 -6.476 1.00 77.06 248 SER A N 1
ATOM 1931 C CA . SER A 1 248 ? 12.573 -4.417 -6.019 1.00 77.06 248 SER A CA 1
ATOM 1932 C C . SER A 1 248 ? 11.999 -5.753 -5.536 1.00 77.06 248 SER A C 1
ATOM 1934 O O . SER A 1 248 ? 12.760 -6.641 -5.156 1.00 77.06 248 SER A O 1
ATOM 1936 N N . CYS A 1 249 ? 10.674 -5.923 -5.529 1.00 74.19 249 CYS A N 1
ATOM 1937 C CA . CYS A 1 249 ? 10.029 -7.121 -4.991 1.00 74.19 249 CYS A CA 1
ATOM 1938 C C . CYS A 1 249 ? 10.448 -8.401 -5.728 1.00 74.19 249 CYS A C 1
ATOM 1940 O O . CYS A 1 249 ? 10.598 -9.445 -5.094 1.00 74.19 249 CYS A O 1
ATOM 1942 N N . ASP A 1 250 ? 10.703 -8.335 -7.036 1.00 70.62 250 ASP A N 1
ATOM 1943 C CA . ASP A 1 250 ? 11.199 -9.495 -7.782 1.00 70.62 250 ASP A CA 1
ATOM 1944 C C . ASP A 1 250 ? 12.632 -9.865 -7.400 1.00 70.62 250 ASP A C 1
ATOM 1946 O O . ASP A 1 250 ? 12.946 -11.046 -7.264 1.00 70.62 250 ASP A O 1
ATOM 1950 N N . VAL A 1 251 ? 13.473 -8.875 -7.096 1.00 71.62 251 VAL A N 1
ATOM 1951 C CA . VAL A 1 251 ? 14.824 -9.109 -6.572 1.00 71.62 251 VAL A CA 1
ATOM 1952 C C . VAL A 1 251 ? 14.760 -9.820 -5.211 1.00 71.62 251 VAL A C 1
ATOM 1954 O O . VAL A 1 251 ? 15.499 -10.775 -4.971 1.00 71.62 251 VAL A O 1
ATOM 1957 N N . GLU A 1 252 ? 13.834 -9.428 -4.330 1.00 75.00 252 GLU A N 1
ATOM 1958 C CA . GLU A 1 252 ? 13.626 -10.084 -3.027 1.00 75.00 252 GLU A CA 1
ATOM 1959 C C . GLU A 1 252 ? 13.144 -11.538 -3.158 1.00 75.00 252 GLU A C 1
ATOM 1961 O O . GLU A 1 252 ? 13.592 -12.418 -2.409 1.00 75.00 252 GLU A O 1
ATOM 1966 N N . ARG A 1 253 ? 12.257 -11.817 -4.124 1.00 76.81 253 ARG A N 1
ATOM 1967 C CA . ARG A 1 253 ? 11.807 -13.183 -4.443 1.00 76.81 253 ARG A CA 1
ATOM 1968 C C . ARG A 1 253 ? 12.975 -14.036 -4.925 1.00 76.81 253 ARG A C 1
ATOM 1970 O O . ARG A 1 253 ? 13.189 -15.123 -4.393 1.00 76.81 253 ARG A O 1
ATOM 1977 N N . VAL A 1 254 ? 13.775 -13.510 -5.850 1.00 75.44 254 VAL A N 1
ATOM 1978 C CA . VAL A 1 254 ? 14.962 -14.186 -6.385 1.00 75.44 254 VAL A CA 1
ATOM 1979 C C . VAL A 1 254 ? 15.974 -14.481 -5.272 1.00 75.44 254 VAL A C 1
ATOM 1981 O O . VAL A 1 254 ? 16.464 -15.604 -5.166 1.00 75.44 254 VAL A O 1
ATOM 1984 N N . PHE A 1 255 ? 16.232 -13.540 -4.359 1.00 78.56 255 PHE A N 1
ATOM 1985 C CA . PHE A 1 255 ? 17.086 -13.809 -3.196 1.00 78.56 255 PHE A CA 1
ATOM 1986 C C . PHE A 1 255 ? 16.515 -14.870 -2.257 1.00 78.56 255 PHE A C 1
ATOM 1988 O O . PHE A 1 255 ? 17.270 -15.685 -1.727 1.00 78.56 255 PHE A O 1
ATOM 1995 N N . SER A 1 256 ? 15.198 -14.893 -2.055 1.00 80.62 256 SER A N 1
ATOM 1996 C CA . SER A 1 256 ? 14.541 -15.927 -1.248 1.00 80.62 256 SER A CA 1
ATOM 1997 C C . SER A 1 256 ? 14.693 -17.311 -1.889 1.00 80.62 256 SER A C 1
ATOM 1999 O O . SER A 1 256 ? 14.976 -18.290 -1.196 1.00 80.62 256 SER A O 1
ATOM 2001 N N . GLU A 1 257 ? 14.592 -17.390 -3.215 1.00 78.19 257 GLU A N 1
ATOM 2002 C CA . GLU A 1 257 ? 14.814 -18.617 -3.979 1.00 78.19 257 GLU A CA 1
ATOM 2003 C C . GLU A 1 257 ? 16.274 -19.081 -3.943 1.00 78.19 257 GLU A C 1
ATOM 2005 O O . GLU A 1 257 ? 16.519 -20.280 -3.765 1.00 78.19 257 GLU A O 1
ATOM 2010 N N . TYR A 1 258 ? 17.227 -18.151 -4.071 1.00 77.38 258 TYR A N 1
ATOM 2011 C CA . TYR A 1 258 ? 18.653 -18.429 -3.912 1.00 77.38 258 TYR A CA 1
ATOM 2012 C C . TYR A 1 258 ? 18.962 -18.904 -2.500 1.00 77.38 258 TYR A C 1
ATOM 2014 O O . TYR A 1 258 ? 19.647 -19.906 -2.338 1.00 77.38 258 TYR A O 1
ATOM 2022 N N . LYS A 1 259 ? 18.411 -18.255 -1.472 1.00 81.62 259 LYS A N 1
ATOM 2023 C CA . LYS A 1 259 ? 18.562 -18.690 -0.082 1.00 81.62 259 LYS A CA 1
ATOM 2024 C C . LYS A 1 259 ? 18.029 -20.108 0.111 1.00 81.62 259 LYS A C 1
ATOM 2026 O O . LYS A 1 259 ? 18.718 -20.937 0.692 1.00 81.62 259 LYS A O 1
ATOM 2031 N N . ALA A 1 260 ? 16.846 -20.424 -0.413 1.00 79.88 260 ALA A N 1
ATOM 2032 C CA . ALA A 1 260 ? 16.308 -21.781 -0.335 1.00 79.88 260 ALA A CA 1
ATOM 2033 C C . ALA A 1 260 ? 17.225 -22.816 -1.015 1.00 79.88 260 ALA A C 1
ATOM 2035 O O . ALA A 1 260 ? 17.367 -23.924 -0.510 1.00 79.88 260 ALA A O 1
ATOM 2036 N N . MET A 1 261 ? 17.872 -22.452 -2.126 1.00 74.31 261 MET A N 1
ATOM 2037 C CA . MET A 1 261 ? 18.790 -23.331 -2.857 1.00 74.31 261 MET A CA 1
ATOM 2038 C C . MET A 1 261 ? 20.168 -23.465 -2.186 1.00 74.31 261 MET A C 1
ATOM 2040 O O . MET A 1 261 ? 20.748 -24.543 -2.211 1.00 74.31 261 MET A O 1
ATOM 2044 N N . LEU A 1 262 ? 20.694 -22.381 -1.614 1.00 74.94 262 LEU A N 1
ATOM 2045 C CA . LEU A 1 262 ? 22.056 -22.291 -1.075 1.00 74.94 262 LEU A CA 1
ATOM 2046 C C . LEU A 1 262 ? 22.138 -22.532 0.439 1.00 74.94 262 LEU A C 1
ATOM 2048 O O . LEU A 1 262 ? 23.231 -22.530 0.993 1.00 74.94 262 LEU A O 1
ATOM 2052 N N . THR A 1 263 ? 21.009 -22.692 1.133 1.00 76.31 263 THR A N 1
ATOM 2053 C CA . THR A 1 263 ? 21.027 -23.080 2.552 1.00 76.31 263 THR A CA 1
ATOM 2054 C C . THR A 1 263 ? 21.594 -24.489 2.715 1.00 76.31 263 THR A C 1
ATOM 2056 O O . THR A 1 263 ? 21.283 -25.378 1.926 1.00 76.31 263 THR A O 1
ATOM 2059 N N . ASP A 1 264 ? 22.348 -24.715 3.795 1.00 69.69 264 ASP A N 1
ATOM 2060 C CA . ASP A 1 264 ? 22.991 -25.996 4.156 1.00 69.69 264 ASP A CA 1
ATOM 2061 C C . ASP A 1 264 ? 22.014 -27.164 4.416 1.00 69.69 264 ASP A C 1
ATOM 2063 O O . ASP A 1 264 ? 22.394 -28.236 4.893 1.00 69.69 264 ASP A O 1
ATOM 2067 N N . ASN A 1 265 ? 20.734 -27.000 4.079 1.00 62.62 265 ASN A N 1
ATOM 2068 C CA . ASN A 1 265 ? 19.717 -28.033 4.155 1.00 62.62 265 ASN A CA 1
ATOM 2069 C C . ASN A 1 265 ? 19.934 -29.090 3.049 1.00 62.62 265 ASN A C 1
ATOM 2071 O O . ASN A 1 265 ? 19.230 -29.152 2.045 1.00 62.62 265 ASN A O 1
ATOM 2075 N N . ARG A 1 266 ? 20.913 -29.971 3.287 1.00 54.50 266 ARG A N 1
ATOM 2076 C CA . ARG A 1 266 ? 21.103 -31.317 2.707 1.00 54.50 266 ARG A CA 1
ATOM 2077 C C . ARG A 1 266 ? 21.250 -31.446 1.182 1.00 54.50 266 ARG A C 1
ATOM 2079 O O . ARG A 1 266 ? 20.974 -32.522 0.652 1.00 54.50 266 ARG A O 1
ATOM 2086 N N . ARG A 1 267 ? 21.723 -30.429 0.456 1.00 64.00 267 ARG A N 1
ATOM 2087 C CA . ARG A 1 267 ? 22.103 -30.584 -0.964 1.00 64.00 267 ARG A CA 1
ATOM 2088 C C . ARG A 1 267 ? 23.449 -29.931 -1.251 1.00 64.00 267 ARG A C 1
ATOM 2090 O O . ARG A 1 267 ? 23.531 -28.736 -1.497 1.00 64.00 267 ARG A O 1
ATOM 2097 N N . GLY A 1 268 ? 24.507 -30.740 -1.264 1.00 67.12 268 GLY A N 1
ATOM 2098 C CA . GLY A 1 268 ? 25.743 -30.360 -1.940 1.00 67.12 268 GLY A CA 1
ATOM 2099 C C . GLY A 1 268 ? 25.478 -30.348 -3.442 1.00 67.12 268 GLY A C 1
ATOM 2100 O O . GLY A 1 268 ? 25.416 -31.406 -4.066 1.00 67.12 268 GLY A O 1
ATOM 2101 N N . PHE A 1 269 ? 25.247 -29.174 -4.024 1.00 69.56 269 PHE A N 1
ATOM 2102 C CA . PHE A 1 269 ? 25.145 -29.049 -5.473 1.00 69.56 269 PHE A CA 1
ATOM 2103 C C . PHE A 1 269 ? 26.544 -29.136 -6.090 1.00 69.56 269 PHE A C 1
ATOM 2105 O O . PHE A 1 269 ? 27.462 -28.437 -5.664 1.00 69.56 269 PHE A O 1
ATOM 2112 N N . ASN A 1 270 ? 26.706 -29.962 -7.125 1.00 80.88 270 ASN A N 1
ATOM 2113 C CA . ASN A 1 270 ? 27.772 -29.718 -8.093 1.00 80.88 270 ASN A CA 1
ATOM 2114 C C . ASN A 1 270 ? 27.359 -28.519 -8.979 1.00 80.88 270 ASN A C 1
ATOM 2116 O O . ASN A 1 270 ? 26.182 -28.146 -9.031 1.00 80.88 270 ASN A O 1
ATOM 2120 N N . PHE A 1 271 ? 28.320 -27.899 -9.663 1.00 77.69 271 PHE A N 1
ATOM 2121 C CA . PHE A 1 271 ? 28.057 -26.699 -10.464 1.00 77.69 271 PHE A CA 1
ATOM 2122 C C . PHE A 1 271 ? 27.010 -26.936 -11.568 1.00 77.69 271 PHE A C 1
ATOM 2124 O O . PHE A 1 271 ? 26.136 -26.100 -11.782 1.00 77.69 271 PHE A O 1
ATOM 2131 N N . GLU A 1 272 ? 27.023 -28.110 -12.204 1.00 81.75 272 GLU A N 1
ATOM 2132 C CA . GLU A 1 272 ? 26.050 -28.458 -13.248 1.00 81.75 272 GLU A CA 1
ATOM 2133 C C . GLU A 1 272 ? 24.622 -28.620 -12.708 1.00 81.75 272 GLU A C 1
ATOM 2135 O O . GLU A 1 272 ? 23.665 -28.135 -13.302 1.00 81.75 272 GLU A O 1
ATOM 2140 N N . ASN A 1 273 ? 24.443 -29.236 -11.541 1.00 80.69 273 ASN A N 1
ATOM 2141 C CA . ASN A 1 273 ? 23.132 -29.382 -10.910 1.00 80.69 273 ASN A CA 1
ATOM 2142 C C . ASN A 1 273 ? 22.610 -28.028 -10.428 1.00 80.69 273 ASN A C 1
ATOM 2144 O O . ASN A 1 273 ? 21.411 -27.776 -10.526 1.00 80.69 273 ASN A O 1
ATOM 2148 N N . LEU A 1 274 ? 23.497 -27.153 -9.939 1.00 80.00 274 LEU A N 1
ATOM 2149 C CA . LEU A 1 274 ? 23.153 -25.773 -9.605 1.00 80.00 274 LEU A CA 1
ATOM 2150 C C . LEU A 1 274 ? 22.637 -25.037 -10.847 1.00 80.00 274 LEU A C 1
ATOM 2152 O O . LEU A 1 274 ? 21.566 -24.434 -10.807 1.00 80.00 274 LEU A O 1
ATOM 2156 N N . ARG A 1 275 ? 23.361 -25.154 -11.966 1.00 80.50 275 ARG A N 1
ATOM 2157 C CA . ARG A 1 275 ? 22.984 -24.571 -13.256 1.00 80.50 275 ARG A CA 1
ATOM 2158 C C . ARG A 1 275 ? 21.622 -25.075 -13.727 1.00 80.50 275 ARG A C 1
ATOM 2160 O O . ARG A 1 275 ? 20.758 -24.262 -14.044 1.00 80.50 275 ARG A O 1
ATOM 2167 N N . HIS A 1 276 ? 21.396 -26.388 -13.724 1.00 82.31 276 HIS A N 1
ATOM 2168 C CA . HIS A 1 276 ? 20.099 -26.961 -14.091 1.00 82.31 276 HIS A CA 1
ATOM 2169 C C . HIS A 1 276 ? 18.974 -26.469 -13.173 1.00 82.31 276 HIS A C 1
ATOM 2171 O O . HIS A 1 276 ? 17.889 -26.150 -13.652 1.00 82.31 276 HIS A O 1
ATOM 2177 N N . HIS A 1 277 ? 19.229 -26.351 -11.868 1.00 77.94 277 HIS A N 1
ATOM 2178 C CA . HIS A 1 277 ? 18.229 -25.873 -10.917 1.00 77.94 277 HIS A CA 1
ATOM 2179 C C . HIS A 1 277 ? 17.859 -24.402 -11.145 1.00 77.94 277 HIS A C 1
ATOM 2181 O O . HIS A 1 277 ? 16.680 -24.057 -11.085 1.00 77.94 277 HIS A O 1
ATOM 2187 N N . VAL A 1 278 ? 18.844 -23.553 -11.457 1.00 78.19 278 VAL A N 1
ATOM 2188 C CA . VAL A 1 278 ? 18.611 -22.153 -11.838 1.00 78.19 278 VAL A CA 1
ATOM 2189 C C . VAL A 1 278 ? 17.792 -22.081 -13.126 1.00 78.19 278 VAL A C 1
ATOM 2191 O O . VAL A 1 278 ? 16.788 -21.380 -13.145 1.00 78.19 278 VAL A O 1
ATOM 2194 N N . ILE A 1 279 ? 18.139 -22.855 -14.161 1.00 78.31 279 ILE A N 1
ATOM 2195 C CA . ILE A 1 279 ? 17.387 -22.882 -15.430 1.00 78.31 279 ILE A CA 1
ATOM 2196 C C . ILE A 1 279 ? 15.926 -23.295 -15.199 1.00 78.31 279 ILE A C 1
ATOM 2198 O O . ILE A 1 279 ? 15.019 -22.621 -15.680 1.00 78.31 279 ILE A O 1
ATOM 2202 N N . ILE A 1 280 ? 15.684 -24.365 -14.432 1.00 79.06 280 ILE A N 1
ATOM 2203 C CA . ILE A 1 280 ? 14.325 -24.831 -14.114 1.00 79.06 280 ILE A CA 1
ATOM 2204 C C . ILE A 1 280 ? 13.538 -23.745 -13.371 1.00 79.06 280 ILE A C 1
ATOM 2206 O O . ILE A 1 280 ? 12.392 -23.480 -13.725 1.00 79.06 280 ILE A O 1
ATOM 2210 N N . LYS A 1 281 ? 14.141 -23.091 -12.369 1.00 73.25 281 LYS A N 1
ATOM 2211 C CA . LYS A 1 281 ? 13.474 -22.023 -11.612 1.00 73.25 281 LYS A CA 1
ATOM 2212 C C . LYS A 1 281 ? 13.198 -20.781 -12.453 1.00 73.25 281 LYS A C 1
ATOM 2214 O O . LYS A 1 281 ? 12.103 -20.240 -12.368 1.00 73.25 281 LYS A O 1
ATOM 2219 N N . CYS A 1 282 ? 14.149 -20.353 -13.279 1.00 68.12 282 CYS A N 1
ATOM 2220 C CA . CYS A 1 282 ? 13.952 -19.236 -14.197 1.00 68.12 282 CYS A CA 1
ATOM 2221 C C . CYS A 1 282 ? 12.815 -19.530 -15.184 1.00 68.12 282 CYS A C 1
ATOM 2223 O O . CYS A 1 282 ? 11.949 -18.685 -15.354 1.00 68.12 282 CYS A O 1
ATOM 2225 N N . ASN A 1 283 ? 12.757 -20.740 -15.748 1.00 69.00 283 ASN A N 1
ATOM 2226 C CA . ASN A 1 283 ? 11.705 -21.129 -16.692 1.00 69.0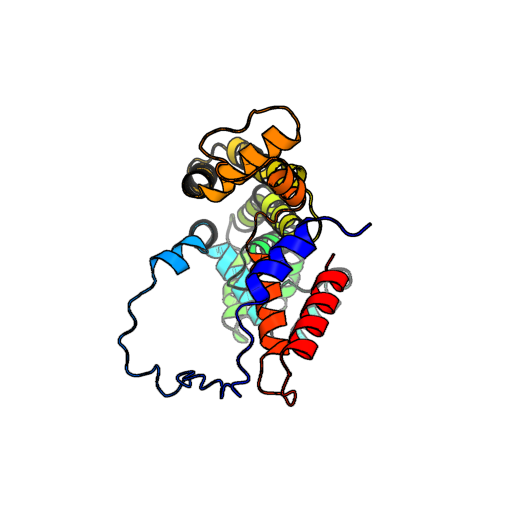0 283 ASN A CA 1
ATOM 2227 C C . ASN A 1 283 ? 10.331 -21.334 -16.039 1.00 69.00 283 ASN A C 1
ATOM 2229 O O . ASN A 1 283 ? 9.321 -21.145 -16.699 1.00 69.00 283 ASN A O 1
ATOM 2233 N N . HIS A 1 284 ? 10.274 -21.728 -14.765 1.00 67.88 284 HIS A N 1
ATOM 2234 C CA . HIS A 1 284 ? 9.011 -21.844 -14.028 1.00 67.88 284 HIS A CA 1
ATOM 2235 C C . HIS A 1 284 ? 8.426 -20.480 -13.625 1.00 67.88 284 HIS A C 1
ATOM 2237 O O . HIS A 1 284 ? 7.243 -20.380 -13.316 1.00 67.88 284 HIS A O 1
ATOM 2243 N N . ASN A 1 285 ? 9.271 -19.446 -13.579 1.00 55.19 285 ASN A N 1
ATOM 2244 C CA . ASN A 1 285 ? 8.924 -18.095 -13.147 1.00 55.19 285 ASN A CA 1
ATOM 2245 C C . ASN A 1 285 ? 8.689 -17.109 -14.315 1.00 55.19 285 ASN A C 1
ATOM 2247 O O . ASN A 1 285 ? 8.402 -15.943 -14.030 1.00 55.19 285 ASN A O 1
ATOM 2251 N N . LEU A 1 286 ? 8.837 -17.558 -15.570 1.00 46.59 286 LEU A N 1
ATOM 2252 C CA . LEU A 1 286 ? 8.443 -16.853 -16.802 1.00 46.59 286 LEU A CA 1
ATOM 2253 C C . LEU A 1 286 ? 6.966 -17.115 -17.115 1.00 46.59 286 LEU A C 1
ATOM 2255 O O . LEU A 1 286 ? 6.302 -16.154 -17.558 1.00 46.59 286 LEU A O 1
#